Protein AF-A0A942DFY1-F1 (afdb_monomer_lite)

pLDDT: mean 78.21, std 21.06, range [29.64, 98.25]

Radius of gyration: 35.17 Å; chains: 1; bounding box: 66×87×116 Å

Secondary structure (DSSP, 8-state):
-------------------PPP------PPP--PPPPHHHHHHHHHHHHHHHTTS--------------HHHHHHHHHHHHHHHHHHHHTT-HHHHHHHHHHHHHHHHHHHHHHHHHHHHTTEEEEEEE-S--SSS-S-EEEEEES-HHHHHHHHHHHHHHHHHHHHHHHT-HHHHHHHHHHHHHHHHHHIIIIIGGGHHHHHHHHHHHHHHHHHHHHHHHHHHHHS-HHHHHHHHHHHHHHHHHHHHHHHHHHHHHHTTSS------HHHHHHHHHSS-HHHHHHHHHHHHHHHHHHHHIIIIIHHHHTT--

Sequence (313 aa):
MKESKPTASNQKPKQKLVEEPKLKQKLVEEPKTYPLTAAEKLEKLSAEIARESKAPKETKATEGKQNITGSEKSNAWAFWLITILSLFLYNAPIVGLLLSPISTFATMVHEMSHAIVCLLTGGHVSGMTIVSDGSGHGGLTFCKGGWPFFYTQAGYLGAAVFGCLLIFLGQFQKISKGILMAIGGTIGLASIFLVGANVLNTGWQGFFSLIAGLSISGFLIWAGIKWRAHYANLLLLFLAVQTALNSVTSIIFLAQVSLGMVPFDSFSDASSMEQMTGLPAGFWSVMWVLASVLMLGATLYFTYGRNLVKKSK

Structure (mmCIF, N/CA/C/O backbone):
data_AF-A0A942DFY1-F1
#
_entry.id   AF-A0A942DFY1-F1
#
loop_
_atom_site.group_PDB
_atom_site.id
_atom_site.type_symbol
_atom_site.label_atom_id
_atom_site.label_alt_id
_atom_site.label_comp_id
_atom_site.label_asym_id
_atom_site.label_entity_id
_atom_site.label_seq_id
_atom_site.pdbx_PDB_ins_code
_atom_site.Cartn_x
_atom_site.Cartn_y
_atom_site.Cartn_z
_atom_site.occupancy
_atom_site.B_iso_or_equiv
_atom_site.auth_seq_id
_atom_site.auth_comp_id
_atom_site.auth_asym_id
_atom_site.auth_atom_id
_atom_site.pdbx_PDB_model_num
ATOM 1 N N . MET A 1 1 ? 29.113 42.011 86.382 1.00 35.41 1 MET A N 1
ATOM 2 C CA . MET A 1 1 ? 28.401 43.306 86.303 1.00 35.41 1 MET A CA 1
ATOM 3 C C . MET A 1 1 ? 27.211 43.090 85.380 1.00 35.41 1 MET A C 1
ATOM 5 O O . MET A 1 1 ? 27.482 42.752 84.239 1.00 35.41 1 MET A O 1
ATOM 9 N N . LYS A 1 2 ? 25.965 43.242 85.871 1.00 35.31 2 LYS A N 1
ATOM 10 C CA . LYS A 1 2 ? 24.684 42.953 85.164 1.00 35.31 2 LYS A CA 1
ATOM 11 C C . LYS A 1 2 ? 24.475 41.443 84.853 1.00 35.31 2 LYS A C 1
ATOM 13 O O . LYS A 1 2 ? 25.432 40.771 84.495 1.00 35.31 2 LYS A O 1
ATOM 18 N N . GLU A 1 3 ? 23.408 40.768 85.311 1.00 32.34 3 GLU A N 1
ATOM 19 C CA . GLU A 1 3 ? 21.955 40.832 84.975 1.00 32.34 3 GLU A CA 1
ATOM 20 C C . GLU A 1 3 ? 21.633 40.139 83.626 1.00 32.34 3 GLU A C 1
ATOM 22 O O . GLU A 1 3 ? 22.429 40.253 82.703 1.00 32.34 3 GLU A O 1
ATOM 27 N N . SER A 1 4 ? 20.533 39.387 83.432 1.00 35.00 4 SER A N 1
ATOM 28 C CA . SER A 1 4 ? 19.263 39.272 84.192 1.00 35.00 4 SER A CA 1
ATOM 29 C C . SER A 1 4 ? 18.596 37.858 84.144 1.00 35.00 4 SER A C 1
ATOM 31 O O . SER A 1 4 ? 19.163 36.895 83.635 1.00 35.00 4 SER A O 1
ATOM 33 N N . LYS A 1 5 ? 17.386 37.740 84.726 1.00 30.30 5 LYS A N 1
ATOM 34 C CA . LYS A 1 5 ? 16.408 36.609 84.727 1.00 30.30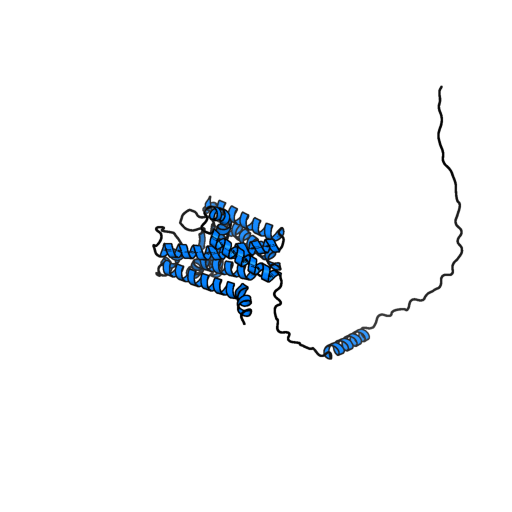 5 LYS A CA 1
ATOM 35 C C . LYS A 1 5 ? 15.098 37.075 84.030 1.00 30.30 5 LYS A C 1
ATOM 37 O O . LYS A 1 5 ? 15.026 38.273 83.752 1.00 30.30 5 LYS A O 1
ATOM 42 N N . PRO A 1 6 ? 14.016 36.261 83.874 1.00 50.12 6 PRO A N 1
ATOM 43 C CA . PRO A 1 6 ? 13.801 34.828 84.177 1.00 50.12 6 PRO A CA 1
ATOM 44 C C . PRO A 1 6 ? 13.823 33.969 82.876 1.00 50.12 6 PRO A C 1
ATOM 46 O O . PRO A 1 6 ? 14.801 34.142 82.162 1.00 50.12 6 PRO A O 1
ATOM 49 N N . THR A 1 7 ? 12.970 33.006 82.460 1.00 33.56 7 THR A N 1
ATOM 50 C CA . THR A 1 7 ? 11.664 32.363 82.838 1.00 33.56 7 THR A CA 1
ATOM 51 C C . THR A 1 7 ? 11.600 30.993 82.071 1.00 33.56 7 THR A C 1
ATOM 53 O O . THR A 1 7 ? 12.479 30.761 81.250 1.00 33.56 7 THR A O 1
ATOM 56 N N . ALA A 1 8 ? 10.687 30.008 82.204 1.00 33.94 8 ALA A N 1
ATOM 57 C CA . ALA A 1 8 ? 9.406 29.843 82.913 1.00 33.94 8 ALA A CA 1
ATOM 58 C C . ALA A 1 8 ? 9.058 28.347 83.229 1.00 33.94 8 ALA A C 1
ATOM 60 O O . ALA A 1 8 ? 9.923 27.479 83.258 1.00 33.94 8 ALA A O 1
ATOM 61 N N . SER A 1 9 ? 7.766 28.092 83.484 1.00 29.64 9 SER A N 1
ATOM 62 C CA . SER A 1 9 ? 7.024 26.822 83.690 1.00 29.64 9 SER A CA 1
ATOM 63 C C . SER A 1 9 ? 7.130 25.801 82.525 1.00 29.64 9 SER A C 1
ATOM 65 O O . SER A 1 9 ? 7.269 26.227 81.385 1.00 29.64 9 SER A O 1
ATOM 67 N N . ASN A 1 10 ? 6.961 24.473 82.687 1.00 31.81 10 ASN A N 1
ATOM 68 C CA . ASN A 1 10 ? 5.912 23.817 83.495 1.00 31.81 10 ASN A CA 1
ATOM 69 C C . ASN A 1 10 ? 6.220 22.364 83.993 1.00 31.81 10 ASN A C 1
ATOM 71 O O . ASN A 1 10 ? 7.278 21.797 83.751 1.00 31.81 10 ASN A O 1
ATOM 75 N N . GLN A 1 11 ? 5.261 21.806 84.742 1.00 33.47 11 GLN A N 1
ATOM 76 C CA . GLN A 1 11 ? 5.239 20.619 85.629 1.00 33.47 11 GLN A CA 1
ATOM 77 C C . GLN A 1 11 ? 5.714 19.221 85.121 1.00 33.47 11 GLN A C 1
ATOM 79 O O . GLN A 1 11 ? 5.352 18.788 84.036 1.00 33.47 11 GLN A O 1
ATOM 84 N N . LYS A 1 12 ? 6.450 18.506 86.010 1.00 32.81 12 LYS A N 1
ATOM 85 C CA . LYS A 1 12 ? 6.214 17.167 86.666 1.00 32.81 12 LYS A CA 1
ATOM 86 C C . LYS A 1 12 ? 5.255 16.108 86.034 1.00 32.81 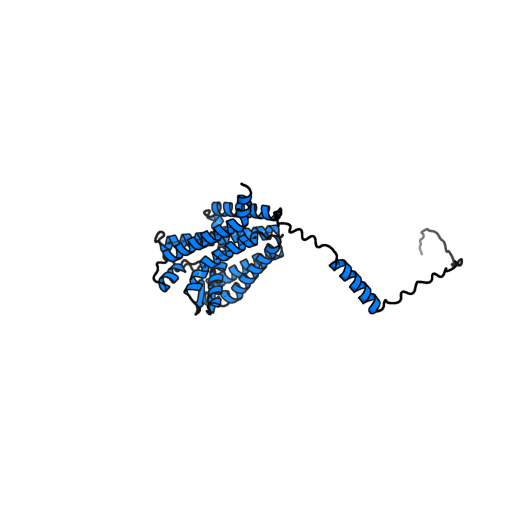12 LYS A C 1
ATOM 88 O O . LYS A 1 12 ? 4.319 16.511 85.361 1.00 32.81 12 LYS A O 1
ATOM 93 N N . PRO A 1 13 ? 5.314 14.795 86.426 1.00 40.72 13 PRO A N 1
ATOM 94 C CA . PRO A 1 13 ? 6.204 14.096 87.387 1.00 40.72 13 PRO A CA 1
ATOM 95 C C . PRO A 1 13 ? 6.851 12.775 86.861 1.00 40.72 13 PRO A C 1
ATOM 97 O O . PRO A 1 13 ? 6.688 12.390 85.711 1.00 40.72 13 PRO A O 1
ATOM 100 N N . LYS A 1 14 ? 7.569 12.041 87.735 1.00 39.59 14 LYS A N 1
ATOM 101 C CA . LYS A 1 14 ? 8.035 10.653 87.500 1.00 39.59 14 LYS A CA 1
ATOM 102 C C . LYS A 1 14 ? 6.937 9.620 87.817 1.00 39.59 14 LYS A C 1
ATOM 104 O O . LYS A 1 14 ? 6.230 9.789 88.807 1.00 39.59 14 LYS A O 1
ATOM 109 N N . GLN A 1 15 ? 6.920 8.491 87.103 1.00 34.72 15 GLN A N 1
ATOM 110 C CA . GLN A 1 15 ? 6.331 7.218 87.559 1.00 34.72 15 GLN A CA 1
ATOM 111 C C . GLN A 1 15 ? 7.359 6.075 87.454 1.00 34.72 15 GLN A C 1
ATOM 113 O O . GLN A 1 15 ? 8.427 6.254 86.866 1.00 34.72 15 GLN A O 1
ATOM 118 N N . LYS A 1 16 ? 7.103 4.952 88.139 1.00 34.56 16 LYS A N 1
ATOM 119 C CA . LYS A 1 16 ? 8.134 3.992 88.569 1.00 34.56 16 LYS A CA 1
ATOM 120 C C . LYS A 1 16 ? 7.627 2.545 88.498 1.00 34.56 16 LYS A C 1
ATOM 122 O O . LYS A 1 16 ? 6.692 2.243 89.221 1.00 34.56 16 LYS A O 1
ATOM 127 N N . LEU A 1 17 ? 8.350 1.711 87.737 1.00 33.00 17 LEU A N 1
ATOM 128 C CA . LEU A 1 17 ? 8.396 0.231 87.716 1.00 33.00 17 LEU A CA 1
ATOM 129 C C . LEU A 1 17 ? 7.075 -0.563 87.598 1.00 33.00 17 LEU A C 1
ATOM 131 O O . LEU A 1 17 ? 6.062 -0.268 88.216 1.00 33.00 17 LEU A O 1
ATOM 135 N N . VAL A 1 18 ? 7.141 -1.620 86.787 1.00 36.38 18 VAL A N 1
ATOM 136 C CA . VAL A 1 18 ? 6.059 -2.571 86.498 1.00 36.38 18 VAL A CA 1
ATOM 137 C C . VAL A 1 18 ? 6.180 -3.790 87.414 1.00 36.38 18 VAL A C 1
ATOM 139 O O . VAL A 1 18 ? 7.287 -4.286 87.606 1.00 36.38 18 VAL A O 1
ATOM 142 N N . GLU A 1 19 ? 5.050 -4.320 87.883 1.00 37.22 19 GLU A N 1
ATOM 143 C CA . GLU A 1 19 ? 4.913 -5.713 88.332 1.00 37.22 19 GLU A CA 1
ATOM 144 C C . GLU A 1 19 ? 3.671 -6.340 87.671 1.00 37.22 19 GLU A C 1
ATOM 146 O O . GLU A 1 19 ? 2.652 -5.671 87.488 1.00 37.22 19 GLU A O 1
ATOM 151 N N . GLU A 1 20 ? 3.762 -7.611 87.269 1.00 40.75 20 GLU A N 1
ATOM 152 C CA . GLU A 1 20 ? 2.721 -8.310 86.500 1.00 40.75 20 GLU A CA 1
ATOM 153 C C . GLU A 1 20 ? 1.789 -9.173 87.376 1.00 40.75 20 GLU A C 1
ATOM 155 O O . GLU A 1 20 ? 2.267 -9.968 88.193 1.00 40.75 20 GLU A O 1
ATOM 160 N N . PRO A 1 21 ? 0.463 -9.157 87.138 1.00 34.97 21 PRO A N 1
ATOM 161 C CA . PRO A 1 21 ? -0.437 -10.204 87.604 1.00 34.97 21 PRO A CA 1
ATOM 162 C C . PRO A 1 21 ? -0.505 -11.367 86.595 1.00 34.97 21 PRO A C 1
ATOM 164 O O . PRO A 1 21 ? -0.904 -11.207 85.442 1.00 34.97 21 PRO A O 1
ATOM 167 N N . LYS A 1 22 ? -0.155 -12.574 87.051 1.00 41.22 22 LYS A N 1
ATOM 168 C CA . LYS A 1 22 ? -0.137 -13.814 86.249 1.00 41.22 22 LYS A CA 1
ATOM 169 C C . LYS A 1 22 ? -1.515 -14.154 85.660 1.00 41.22 22 LYS A C 1
ATOM 171 O O . LYS A 1 22 ? -2.475 -14.309 86.416 1.00 41.22 22 LYS A O 1
ATOM 176 N N . LEU A 1 23 ? -1.586 -14.437 84.355 1.00 33.69 23 LEU A N 1
ATOM 177 C CA . LEU A 1 23 ? -2.745 -15.090 83.729 1.00 33.69 23 LEU A CA 1
ATOM 178 C C . LEU A 1 23 ? -2.386 -16.501 83.233 1.00 33.69 23 LEU A C 1
ATOM 180 O O . LEU A 1 23 ? -1.280 -16.749 82.760 1.00 33.69 23 LEU A O 1
ATOM 184 N N . LYS A 1 24 ? -3.314 -17.453 83.382 1.00 35.31 24 LYS A N 1
ATOM 185 C CA . LYS A 1 24 ? -3.065 -18.880 83.119 1.00 35.31 24 LYS A CA 1
ATOM 186 C C . LYS A 1 24 ? -3.082 -19.177 81.617 1.00 35.31 24 LYS A C 1
ATOM 188 O O . LYS A 1 24 ? -4.123 -19.039 80.977 1.00 35.31 24 LYS A O 1
ATOM 193 N N . GLN A 1 25 ? -1.963 -19.652 81.078 1.00 35.91 25 GLN A N 1
ATOM 194 C CA . GLN A 1 25 ? -1.871 -20.101 79.691 1.00 35.91 25 GLN A CA 1
ATOM 195 C C . GLN A 1 25 ? -2.619 -21.435 79.527 1.00 35.91 25 GLN A C 1
ATOM 197 O O . GLN A 1 25 ? -2.236 -22.452 80.103 1.00 35.91 25 GLN A O 1
ATOM 202 N N . LYS A 1 26 ? -3.721 -21.427 78.770 1.00 35.41 26 LYS A N 1
ATOM 203 C CA . LYS A 1 26 ? -4.498 -22.631 78.455 1.00 3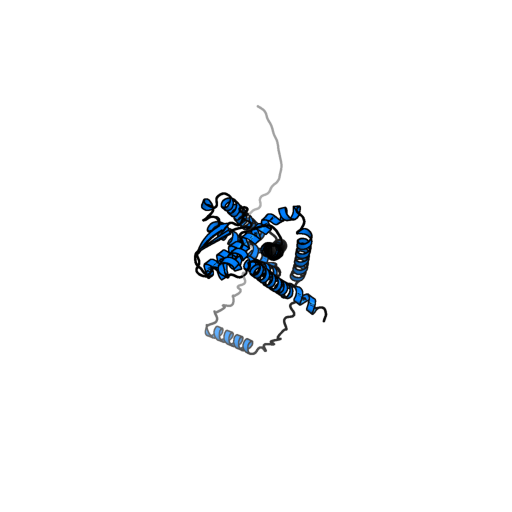5.41 26 LYS A CA 1
ATOM 204 C C . LYS A 1 26 ? -3.902 -23.281 77.208 1.00 35.41 26 LYS A C 1
ATOM 206 O O . LYS A 1 26 ? -4.038 -22.728 76.121 1.00 35.41 26 LYS A O 1
ATOM 211 N N . LEU A 1 27 ? -3.248 -24.431 77.370 1.00 36.22 27 LEU A N 1
ATOM 212 C CA . LEU A 1 27 ? -2.785 -25.231 76.236 1.00 36.22 27 LEU A CA 1
ATOM 213 C C . LEU A 1 27 ? -3.988 -25.643 75.376 1.00 36.22 27 LEU A C 1
ATOM 215 O O . LEU A 1 27 ? -4.964 -26.199 75.880 1.00 36.22 27 LEU A O 1
ATOM 219 N N . VAL A 1 28 ? -3.899 -25.343 74.083 1.00 37.25 28 VAL A N 1
ATOM 220 C CA . VAL A 1 28 ? -4.768 -25.875 73.035 1.00 37.25 28 VAL A CA 1
ATOM 221 C C . VAL A 1 28 ? -3.865 -26.735 72.166 1.00 37.25 28 VAL A C 1
ATOM 223 O O . VAL A 1 28 ? -2.905 -26.226 71.592 1.00 37.25 28 VAL A O 1
ATOM 226 N N . GLU A 1 29 ? -4.126 -28.036 72.122 1.00 41.09 29 GLU A N 1
ATOM 227 C CA . GLU A 1 29 ? -3.382 -28.946 71.254 1.00 41.09 29 GLU A CA 1
ATOM 228 C C . GLU A 1 29 ? -3.868 -28.770 69.811 1.00 41.09 29 GLU A C 1
ATOM 230 O O . GLU A 1 29 ? -5.055 -28.943 69.524 1.00 41.09 29 GLU A O 1
ATOM 235 N N . GLU A 1 30 ? -2.966 -28.416 68.894 1.00 38.59 30 GLU A N 1
ATOM 236 C CA . GLU A 1 30 ? -3.295 -28.396 67.469 1.00 38.59 30 GLU A CA 1
ATOM 237 C C . GLU A 1 30 ? -3.431 -29.832 66.928 1.00 38.59 30 GLU A C 1
ATOM 239 O O . GLU A 1 30 ? -2.583 -30.688 67.211 1.00 38.59 30 GLU A O 1
ATOM 244 N N . PRO A 1 31 ? -4.465 -30.128 66.118 1.00 37.47 31 PRO A N 1
ATOM 245 C CA . PRO A 1 31 ? -4.631 -31.448 65.528 1.00 37.47 31 PRO A CA 1
ATOM 246 C C . PRO A 1 31 ? -3.542 -31.701 64.479 1.00 37.47 31 PRO A C 1
ATOM 248 O O . PRO A 1 31 ? -3.490 -31.039 63.443 1.00 37.47 31 PRO A O 1
ATOM 251 N N . LYS A 1 32 ? -2.687 -32.704 64.718 1.00 35.81 32 LYS A N 1
ATOM 252 C CA . LYS A 1 32 ? -1.646 -33.129 63.768 1.00 35.81 32 LYS A CA 1
ATOM 253 C C . LYS A 1 32 ? -2.265 -33.571 62.438 1.00 35.81 32 LYS A C 1
ATOM 255 O O . LYS A 1 32 ? -2.761 -34.689 62.311 1.00 35.81 32 LYS A O 1
ATOM 260 N N . THR A 1 33 ? -2.184 -32.716 61.423 1.00 42.47 33 THR A N 1
ATOM 261 C CA . THR A 1 33 ? -2.558 -33.054 60.046 1.00 42.47 33 THR A CA 1
ATOM 262 C C . THR A 1 33 ? -1.461 -33.884 59.388 1.00 42.47 33 THR A C 1
ATOM 264 O O . THR A 1 33 ? -0.475 -33.347 58.881 1.00 42.47 33 THR A O 1
ATOM 267 N N . TYR A 1 34 ? -1.636 -35.203 59.386 1.00 49.19 34 TYR A N 1
ATOM 268 C CA . TYR A 1 34 ? -0.782 -36.118 58.631 1.00 49.19 34 TYR A CA 1
ATOM 269 C C . TYR A 1 34 ? -1.018 -35.943 57.117 1.00 49.19 34 TYR A C 1
ATOM 271 O O . TYR A 1 34 ? -2.167 -35.797 56.690 1.00 49.19 34 TYR A O 1
ATOM 279 N N . PRO A 1 35 ? 0.035 -35.944 56.279 1.00 54.41 35 PRO A N 1
ATOM 280 C CA . PRO A 1 35 ? -0.124 -35.802 54.837 1.00 54.41 35 PRO A CA 1
ATOM 281 C C . PRO A 1 35 ? -0.764 -37.060 54.235 1.00 54.41 35 PRO A C 1
ATOM 283 O O . PRO A 1 35 ? -0.188 -38.142 54.312 1.00 54.41 35 PRO A O 1
ATOM 286 N N . LEU A 1 36 ? -1.925 -36.891 53.588 1.00 60.88 36 LEU A N 1
ATOM 287 C CA . LEU A 1 36 ? -2.605 -37.943 52.818 1.00 60.88 36 LEU A CA 1
ATOM 288 C C . LEU A 1 36 ? -1.626 -38.648 51.869 1.00 60.88 36 LEU A C 1
ATOM 290 O O . LEU A 1 36 ? -0.920 -37.991 51.087 1.00 60.88 36 LEU A O 1
ATOM 294 N N . THR A 1 37 ? -1.627 -39.978 51.922 1.00 69.44 37 THR A N 1
ATOM 295 C CA . THR A 1 37 ? -0.779 -40.842 51.099 1.00 69.44 37 THR A CA 1
ATOM 296 C C . THR A 1 37 ? -1.132 -40.724 49.614 1.00 69.44 37 THR A C 1
ATOM 298 O O . THR A 1 37 ? -2.197 -40.233 49.226 1.00 69.44 37 THR A O 1
ATOM 301 N N . ALA A 1 38 ? -0.226 -41.178 48.743 1.00 56.84 38 ALA A N 1
ATOM 302 C CA . ALA A 1 38 ? -0.448 -41.136 47.297 1.00 56.84 38 ALA A CA 1
ATOM 303 C C . ALA A 1 38 ? -1.702 -41.925 46.866 1.00 56.84 38 ALA A C 1
ATOM 305 O O . ALA A 1 38 ? -2.408 -41.485 45.962 1.00 56.84 38 ALA A O 1
ATOM 306 N N . ALA A 1 39 ? -2.015 -43.032 47.550 1.00 59.19 39 ALA A N 1
ATOM 307 C CA . ALA A 1 39 ? -3.205 -43.840 47.291 1.00 59.19 39 ALA A CA 1
ATOM 308 C C . ALA A 1 39 ? -4.504 -43.059 47.563 1.00 59.19 39 ALA A C 1
ATOM 310 O O . ALA A 1 39 ? -5.341 -42.941 46.674 1.00 59.19 39 ALA A O 1
ATOM 311 N N . GLU A 1 40 ? -4.633 -42.435 48.738 1.00 70.62 40 GLU A N 1
ATOM 312 C CA . GLU A 1 40 ? -5.829 -41.661 49.123 1.00 70.62 40 GLU A CA 1
ATOM 313 C C . GLU A 1 40 ? -6.058 -40.432 48.225 1.00 70.62 40 GLU A C 1
ATOM 315 O O . GLU A 1 40 ? -7.193 -39.989 48.028 1.00 70.62 40 GLU A O 1
ATOM 320 N N . LYS A 1 41 ? -4.980 -39.860 47.669 1.00 68.25 41 LYS A N 1
ATOM 321 C CA . LYS A 1 41 ? -5.068 -38.783 46.671 1.00 68.25 41 LYS A CA 1
ATOM 322 C C . LYS A 1 41 ? -5.564 -39.300 45.323 1.00 68.25 41 LYS A C 1
ATOM 324 O O . LYS A 1 41 ? -6.424 -38.657 44.728 1.00 68.25 41 LYS A O 1
ATOM 329 N N . LEU A 1 42 ? -5.058 -40.444 44.859 1.00 62.44 42 LEU A N 1
ATOM 330 C CA . LEU A 1 42 ? -5.504 -41.075 43.612 1.00 62.44 42 LEU A CA 1
ATOM 331 C C . LEU A 1 42 ? -6.963 -41.543 43.698 1.00 62.44 42 LEU A C 1
ATOM 333 O O . LEU A 1 42 ? -7.721 -41.323 42.756 1.00 62.44 42 LEU A O 1
ATOM 337 N N . GLU A 1 43 ? -7.379 -42.109 44.833 1.00 73.75 43 GLU A N 1
ATOM 338 C CA . GLU A 1 43 ? -8.770 -42.503 45.079 1.00 73.75 43 GLU A CA 1
ATOM 339 C C . GLU A 1 43 ? -9.711 -41.295 44.968 1.00 73.75 43 GLU A C 1
ATOM 341 O O . GLU A 1 43 ? -10.645 -41.315 44.163 1.00 73.75 43 GLU A O 1
ATOM 346 N N . LYS A 1 44 ? -9.410 -40.194 45.674 1.00 72.88 44 LYS A N 1
ATOM 347 C CA . LYS A 1 44 ? -10.188 -38.946 45.573 1.00 72.88 44 LYS A CA 1
ATOM 348 C C . LYS A 1 44 ? -10.231 -38.394 44.146 1.00 72.88 44 LYS A C 1
ATOM 350 O O . LYS A 1 44 ? -11.317 -38.065 43.674 1.00 72.88 44 LYS A O 1
ATOM 355 N N . LEU A 1 45 ? -9.098 -38.370 43.438 1.00 68.44 45 LEU A N 1
ATOM 356 C CA . LEU A 1 45 ? -9.042 -37.904 42.048 1.00 68.44 45 LEU A CA 1
ATOM 357 C C . LEU A 1 45 ? -9.916 -38.772 41.123 1.00 68.44 45 LEU A C 1
ATOM 359 O O . LEU A 1 45 ? -10.661 -38.251 40.296 1.00 68.44 45 LEU A O 1
ATOM 363 N N . SER A 1 46 ? -9.877 -40.098 41.295 1.00 68.00 46 SER A N 1
ATOM 364 C CA . SER A 1 46 ? -10.703 -41.033 40.521 1.00 68.00 46 SER A CA 1
ATOM 365 C C . SER A 1 46 ? -12.200 -40.888 40.812 1.00 68.00 46 SER A C 1
ATOM 367 O O . SER A 1 46 ? -13.007 -40.936 39.885 1.00 68.00 46 SER A O 1
ATOM 369 N N . ALA A 1 47 ? -12.575 -40.637 42.070 1.00 70.19 47 ALA A N 1
ATOM 370 C CA . ALA A 1 47 ? -13.955 -40.376 42.467 1.00 70.19 47 ALA A CA 1
ATOM 371 C C . ALA A 1 47 ? -14.484 -39.042 41.905 1.00 70.19 47 ALA A C 1
ATOM 373 O O . ALA A 1 47 ? -15.670 -38.932 41.594 1.00 70.19 47 ALA A O 1
ATOM 374 N N . GLU A 1 48 ? -13.615 -38.043 41.744 1.00 71.31 48 GLU A N 1
ATOM 375 C CA . GLU A 1 48 ? -13.949 -36.740 41.160 1.00 71.31 48 GLU A CA 1
ATOM 376 C C . GLU A 1 48 ? -14.114 -36.833 39.630 1.00 71.31 48 GLU A C 1
ATOM 378 O O . GLU A 1 48 ? -15.153 -36.440 39.096 1.00 71.31 48 GLU A O 1
ATOM 383 N N . ILE A 1 49 ? -13.196 -37.514 38.934 1.00 67.38 49 ILE A N 1
ATOM 384 C CA . ILE A 1 49 ? -13.314 -37.838 37.495 1.00 67.38 49 ILE A CA 1
ATOM 385 C C . ILE A 1 49 ? -14.562 -38.709 37.212 1.00 67.38 49 ILE A C 1
ATOM 387 O O . ILE A 1 49 ? -15.269 -38.523 36.214 1.00 67.38 49 ILE A O 1
ATOM 391 N N . ALA A 1 50 ? -14.897 -39.637 38.115 1.00 65.88 50 ALA A N 1
ATOM 392 C CA . ALA A 1 50 ? -16.113 -40.453 38.038 1.00 65.88 50 ALA A CA 1
ATOM 393 C C . ALA A 1 50 ? -17.414 -39.666 38.310 1.00 65.88 50 ALA A C 1
ATOM 395 O O . ALA A 1 50 ? -18.500 -40.157 37.984 1.00 65.88 50 ALA A O 1
ATOM 396 N N . ARG A 1 51 ? -17.328 -38.455 38.883 1.00 63.75 51 ARG A N 1
ATOM 397 C CA . ARG A 1 51 ? -18.452 -37.510 38.994 1.00 63.75 51 ARG A CA 1
ATOM 398 C C . ARG A 1 51 ? -18.579 -36.649 37.740 1.00 63.75 51 ARG A C 1
ATOM 400 O O . ARG A 1 51 ? -19.679 -36.567 37.198 1.00 63.75 51 ARG A O 1
ATOM 407 N N . GLU A 1 52 ? -17.481 -36.086 37.231 1.00 60.25 52 GLU A N 1
ATOM 408 C CA . GLU A 1 52 ? -17.506 -35.283 35.996 1.00 60.25 52 GLU A CA 1
ATOM 409 C C . GLU A 1 52 ? -18.010 -36.081 34.783 1.00 60.25 52 GLU A C 1
ATOM 411 O O . GLU A 1 52 ? -18.832 -35.586 34.014 1.00 60.25 52 GLU A O 1
ATOM 416 N N . SER A 1 53 ? -17.585 -37.340 34.633 1.00 55.69 53 SER A N 1
ATOM 417 C CA . SER A 1 53 ? -18.022 -38.204 33.521 1.00 55.69 53 SER A CA 1
ATOM 418 C C . SER A 1 53 ? -19.499 -38.622 33.577 1.00 55.69 53 SER A C 1
ATOM 420 O O . SER A 1 53 ? -20.043 -39.046 32.558 1.00 55.69 53 SER A O 1
ATOM 422 N N . LYS A 1 54 ? -20.163 -38.485 34.734 1.00 50.66 54 LYS A N 1
ATOM 423 C CA . LYS A 1 54 ? -21.597 -38.782 34.918 1.00 50.66 54 LYS A CA 1
ATOM 424 C C . LYS A 1 54 ? -22.496 -37.543 34.876 1.00 50.66 54 LYS A C 1
ATOM 426 O O . LYS A 1 54 ? -23.716 -37.691 34.902 1.00 50.66 54 LYS A O 1
ATOM 431 N N . ALA A 1 55 ? -21.931 -36.339 34.795 1.00 42.53 55 ALA A N 1
ATOM 432 C CA . ALA A 1 55 ? -22.708 -35.119 34.614 1.00 42.53 55 ALA A CA 1
ATOM 433 C C . ALA A 1 55 ? -23.270 -35.053 33.175 1.00 42.53 55 ALA A C 1
ATOM 435 O O . ALA A 1 55 ? -22.492 -35.125 32.218 1.00 42.53 55 ALA A O 1
ATOM 436 N N . PRO A 1 56 ? -24.593 -34.883 32.973 1.00 38.28 56 PRO A N 1
ATOM 437 C CA . PRO A 1 56 ? -25.146 -34.707 31.636 1.00 38.28 56 PRO A CA 1
ATOM 438 C C . PRO A 1 56 ? -24.610 -33.419 31.007 1.00 38.28 56 PRO A C 1
ATOM 440 O O . PRO A 1 56 ? -24.931 -32.315 31.450 1.00 38.28 56 PRO A O 1
ATOM 443 N N . LYS A 1 57 ? -23.810 -33.542 29.943 1.00 42.53 57 LYS A N 1
ATOM 444 C CA . LYS A 1 57 ? -23.419 -32.393 29.119 1.00 42.53 57 LYS A CA 1
ATOM 445 C C . LYS A 1 57 ? -24.629 -31.920 28.317 1.00 42.53 57 LYS A C 1
ATOM 447 O O . LYS A 1 57 ? -24.797 -32.321 27.164 1.00 42.53 57 LYS A O 1
ATOM 452 N N . GLU A 1 58 ? -25.448 -31.049 28.917 1.00 37.84 58 GLU A N 1
ATOM 453 C CA . GLU A 1 58 ? -26.432 -30.226 28.203 1.00 37.84 58 GLU A CA 1
ATOM 454 C C . GLU A 1 58 ? -25.707 -29.365 27.159 1.00 37.84 58 GLU A C 1
ATOM 456 O O . GLU A 1 58 ? -25.386 -28.193 27.361 1.00 37.84 58 GLU A O 1
ATOM 461 N N . THR A 1 59 ? -25.450 -29.960 26.000 1.00 35.66 59 THR A N 1
ATOM 462 C CA . THR A 1 59 ? -24.848 -29.281 24.860 1.00 35.66 59 THR A CA 1
ATOM 463 C C . THR A 1 59 ? -25.960 -28.520 24.152 1.00 35.66 59 THR A C 1
ATOM 465 O O . THR A 1 59 ? -26.381 -28.874 23.052 1.00 35.66 59 THR A O 1
ATOM 468 N N . LYS A 1 60 ? -26.480 -27.478 24.818 1.00 33.28 60 LYS A N 1
ATOM 469 C CA . LYS A 1 60 ? -27.373 -26.495 24.202 1.00 33.28 60 LYS A CA 1
ATOM 470 C C . LYS A 1 60 ? -26.580 -25.774 23.118 1.00 33.28 60 LYS A C 1
ATOM 472 O O . LYS A 1 60 ? -25.913 -24.772 23.383 1.00 33.28 60 LYS A O 1
ATOM 477 N N . ALA A 1 61 ? -26.650 -26.327 21.906 1.00 36.44 61 ALA A N 1
ATOM 478 C CA . ALA A 1 61 ? -26.126 -25.770 20.668 1.00 36.44 61 ALA A CA 1
ATOM 479 C C . ALA A 1 61 ? -26.814 -24.426 20.403 1.00 36.44 61 ALA A C 1
ATOM 481 O O . ALA A 1 61 ? -27.808 -24.318 19.690 1.00 36.44 61 ALA A O 1
ATOM 482 N N . THR A 1 62 ? -26.311 -23.400 21.081 1.00 33.69 62 THR A N 1
ATOM 483 C CA . THR A 1 62 ? -26.883 -22.065 21.073 1.00 33.69 62 THR A CA 1
ATOM 484 C C . THR A 1 62 ? -26.452 -21.424 19.770 1.00 33.69 62 THR A C 1
ATOM 486 O O . THR A 1 62 ? -25.306 -20.992 19.647 1.00 33.69 62 THR A O 1
ATOM 489 N N . GLU A 1 63 ? -27.353 -21.407 18.784 1.00 36.47 63 GLU A N 1
ATOM 490 C CA . GLU A 1 63 ? -27.115 -20.711 17.523 1.00 36.47 63 GLU A CA 1
ATOM 491 C C . GLU A 1 63 ? -26.615 -19.297 17.813 1.00 36.47 63 GLU A C 1
ATOM 493 O O . GLU A 1 63 ? -27.285 -18.503 18.481 1.00 36.47 63 GLU A O 1
ATOM 498 N N . GLY A 1 64 ? -25.414 -18.993 17.320 1.00 31.34 64 GLY A N 1
ATOM 499 C CA . GLY A 1 64 ? -24.722 -17.742 17.590 1.00 31.34 64 GLY A CA 1
ATOM 500 C C . GLY A 1 64 ? -25.399 -16.549 16.924 1.00 31.34 64 GLY A C 1
ATOM 501 O O . GLY A 1 64 ? -24.872 -16.000 15.956 1.00 31.34 64 GLY A O 1
ATOM 502 N N . LYS A 1 65 ? -26.529 -16.090 17.476 1.00 36.97 65 LYS A N 1
ATOM 503 C CA . LYS A 1 65 ? -26.998 -14.711 17.314 1.00 36.97 65 LYS A CA 1
ATOM 504 C C . LYS A 1 65 ? -25.915 -13.804 17.890 1.00 36.97 65 LYS A C 1
ATOM 506 O O . LYS A 1 65 ? -25.896 -13.518 19.084 1.00 36.97 65 LYS A O 1
ATOM 511 N N . GLN A 1 66 ? -24.989 -13.391 17.026 1.00 40.09 66 GLN A N 1
ATOM 512 C CA . GLN A 1 66 ? -23.980 -12.389 17.334 1.00 40.09 66 GLN A CA 1
ATOM 513 C C . GLN A 1 66 ? -24.709 -11.109 17.747 1.00 40.09 66 GLN A C 1
ATOM 515 O O . GLN A 1 66 ? -25.232 -10.370 16.912 1.00 40.09 66 GLN A O 1
ATOM 520 N N . ASN A 1 67 ? -24.794 -10.888 19.058 1.00 38.47 67 ASN A N 1
ATOM 521 C CA . ASN A 1 67 ? -25.376 -9.692 19.644 1.00 38.47 67 ASN A CA 1
ATOM 522 C C . ASN A 1 67 ? -24.432 -8.524 19.361 1.00 38.47 67 ASN A C 1
ATOM 524 O O . ASN A 1 67 ? -23.553 -8.231 20.169 1.00 38.47 67 ASN A O 1
ATOM 528 N N . ILE A 1 68 ? -24.621 -7.915 18.183 1.00 46.88 68 ILE A N 1
ATOM 529 C CA . ILE A 1 68 ? -23.786 -6.853 17.612 1.00 46.88 68 ILE A CA 1
ATOM 530 C C . ILE A 1 68 ? -23.466 -5.828 18.697 1.00 46.88 68 ILE A C 1
ATOM 532 O O . ILE A 1 68 ? -24.368 -5.108 19.156 1.00 46.88 68 ILE A O 1
ATOM 536 N N . THR A 1 69 ? -22.200 -5.773 19.117 1.00 53.28 69 THR A N 1
ATOM 537 C CA . THR A 1 69 ? -21.817 -4.923 20.246 1.00 53.28 69 THR A CA 1
ATOM 538 C C . THR A 1 69 ? -21.976 -3.450 19.867 1.00 53.28 69 THR A C 1
ATOM 540 O O . THR A 1 69 ? -21.931 -3.079 18.691 1.00 53.28 69 THR A O 1
ATOM 543 N N . GLY A 1 70 ? -22.161 -2.566 20.855 1.00 55.84 70 GLY A N 1
ATOM 544 C CA . GLY A 1 70 ? -22.299 -1.124 20.589 1.00 55.84 70 GLY A CA 1
ATOM 545 C C . GLY A 1 70 ? -21.114 -0.532 19.805 1.00 55.84 70 GLY A C 1
ATOM 546 O O . GLY A 1 70 ? -21.289 0.409 19.034 1.00 55.84 70 GLY A O 1
ATOM 547 N N . SER A 1 71 ? -19.934 -1.149 19.943 1.00 60.16 71 SER A N 1
ATOM 548 C CA . SER A 1 71 ? -18.717 -0.860 19.178 1.00 60.16 71 SER A CA 1
ATOM 549 C C . SER A 1 71 ? -18.918 -1.048 17.668 1.00 60.16 71 SER A C 1
ATOM 551 O O . SER A 1 71 ? -18.673 -0.125 16.898 1.00 60.16 71 SER A O 1
ATOM 553 N N . GLU A 1 72 ? -19.441 -2.198 17.235 1.00 61.72 72 GLU A N 1
ATOM 554 C CA . GLU A 1 72 ? -19.579 -2.551 15.812 1.00 61.72 72 GLU A CA 1
ATOM 555 C C . GLU A 1 72 ? -20.540 -1.615 15.060 1.00 61.72 72 GLU A C 1
ATOM 557 O O . GLU A 1 72 ? -20.249 -1.191 13.941 1.00 61.72 72 GLU A O 1
ATOM 562 N N . LYS A 1 73 ? -21.657 -1.225 15.692 1.00 66.00 73 LYS A N 1
ATOM 563 C CA . LYS A 1 73 ? -22.613 -0.259 15.109 1.00 66.00 73 LYS A CA 1
ATOM 564 C C . LYS A 1 73 ? -22.003 1.138 14.974 1.00 66.00 73 LYS A C 1
ATOM 566 O O . LYS A 1 73 ? -22.257 1.816 13.981 1.00 66.00 73 LYS A O 1
ATOM 571 N N . SER A 1 74 ? -21.184 1.544 15.947 1.00 73.88 74 SER A N 1
ATOM 572 C CA . SER A 1 74 ? -20.439 2.807 15.903 1.00 73.88 74 SER A CA 1
ATOM 573 C C . SER A 1 74 ? -19.422 2.812 14.754 1.00 73.88 74 SER A C 1
ATOM 575 O O . SER A 1 74 ? -19.391 3.761 13.972 1.00 73.88 74 SER A O 1
ATOM 577 N N . ASN A 1 75 ? -18.680 1.712 14.566 1.00 80.56 75 ASN A N 1
ATOM 578 C CA . ASN A 1 75 ? -17.722 1.566 13.460 1.00 80.56 75 ASN A CA 1
ATOM 579 C C . ASN A 1 75 ? -18.410 1.642 12.093 1.00 80.56 75 ASN A C 1
ATOM 581 O O . ASN A 1 75 ? -17.885 2.285 11.192 1.00 80.56 75 ASN A O 1
ATOM 585 N N . ALA A 1 76 ? -19.584 1.020 11.938 1.00 81.50 76 ALA A N 1
ATOM 586 C CA . ALA A 1 76 ? -20.344 1.073 10.690 1.00 81.50 76 ALA A CA 1
ATOM 587 C C . ALA A 1 76 ? -20.785 2.506 10.342 1.00 81.50 76 ALA A C 1
ATOM 589 O O . ALA A 1 76 ? -20.622 2.936 9.202 1.00 81.50 76 ALA A O 1
ATOM 590 N N . TRP A 1 77 ? -21.299 3.269 11.314 1.00 85.38 77 TRP A N 1
ATOM 591 C CA . TRP A 1 77 ? -21.671 4.669 11.082 1.00 85.38 77 TRP A CA 1
ATOM 592 C C . TRP A 1 77 ? -20.449 5.550 10.789 1.00 85.38 77 TRP A C 1
ATOM 594 O O . TRP A 1 77 ? -20.473 6.315 9.828 1.00 85.38 77 TRP A O 1
ATOM 604 N N . ALA A 1 78 ? -19.362 5.393 11.552 1.00 84.75 78 ALA A N 1
ATOM 605 C CA . ALA A 1 78 ? -18.114 6.116 11.315 1.00 84.75 78 ALA A CA 1
ATOM 606 C C . ALA A 1 78 ? -17.523 5.812 9.928 1.00 84.75 78 ALA A C 1
ATOM 608 O O . ALA A 1 78 ? -17.134 6.734 9.216 1.00 84.75 78 ALA A O 1
ATOM 609 N N . PHE A 1 79 ? -17.517 4.542 9.511 1.00 87.25 79 PHE A N 1
ATOM 610 C CA . PHE A 1 79 ? -17.078 4.119 8.182 1.00 87.25 79 PHE A CA 1
ATOM 611 C C . PHE A 1 79 ? -17.895 4.783 7.064 1.00 87.25 79 PHE A C 1
ATOM 613 O O . PHE A 1 79 ? -17.317 5.361 6.140 1.00 87.25 79 PHE A O 1
ATOM 620 N N . TRP A 1 80 ? -19.231 4.741 7.145 1.00 86.62 80 TRP A N 1
ATOM 621 C CA . TRP A 1 80 ? -20.087 5.356 6.126 1.00 86.62 80 TRP A CA 1
ATOM 622 C C . TRP A 1 80 ? -19.955 6.881 6.106 1.00 86.62 80 TRP A C 1
ATOM 624 O O . TRP A 1 80 ? -19.868 7.455 5.023 1.00 86.62 80 TRP A O 1
ATOM 634 N N . LEU A 1 81 ? -19.859 7.531 7.270 1.00 88.12 81 LEU A N 1
ATOM 635 C CA . LEU A 1 81 ? -19.618 8.972 7.370 1.00 88.12 81 LEU A CA 1
ATOM 636 C C . LEU A 1 81 ? -18.285 9.365 6.717 1.00 88.12 81 LEU A C 1
ATOM 638 O O . LEU A 1 81 ? -18.260 10.284 5.902 1.00 88.12 81 LEU A O 1
ATOM 642 N N . ILE A 1 82 ? -17.201 8.642 7.022 1.00 88.12 82 ILE A N 1
ATOM 643 C CA . ILE A 1 82 ? -15.884 8.850 6.405 1.00 88.12 82 ILE A CA 1
ATOM 644 C C . ILE A 1 82 ? -15.956 8.630 4.888 1.00 88.12 82 ILE A C 1
ATOM 646 O O . ILE A 1 82 ? -15.420 9.442 4.138 1.00 88.12 82 ILE A O 1
ATOM 650 N N . THR A 1 83 ? -16.630 7.575 4.425 1.00 85.38 83 THR A N 1
ATOM 651 C CA . THR A 1 83 ? -16.766 7.252 2.992 1.00 85.38 83 THR A CA 1
ATOM 652 C C . THR A 1 83 ? -17.508 8.350 2.235 1.00 85.38 83 THR A C 1
ATOM 654 O O . THR A 1 83 ? -17.005 8.854 1.233 1.00 85.38 83 THR A O 1
ATOM 657 N N . ILE A 1 84 ? -18.668 8.775 2.743 1.00 86.56 84 ILE A N 1
ATOM 658 C CA . ILE A 1 84 ? -19.481 9.843 2.146 1.00 86.56 84 ILE A CA 1
ATOM 659 C C . ILE A 1 84 ? -18.698 11.161 2.130 1.00 86.56 84 ILE A C 1
ATOM 661 O O . ILE A 1 84 ? -18.594 11.799 1.085 1.00 86.56 84 ILE A O 1
ATOM 665 N N . LEU A 1 85 ? -18.091 11.544 3.259 1.00 86.50 85 LEU A N 1
ATOM 666 C CA . LEU A 1 85 ? -17.307 12.775 3.365 1.00 86.50 85 LEU A CA 1
ATOM 667 C C . LEU A 1 85 ? -16.096 12.768 2.418 1.00 86.50 85 LEU A C 1
ATOM 669 O O . LEU A 1 85 ? -15.811 13.782 1.788 1.00 86.50 85 LEU A O 1
ATOM 673 N N . SER A 1 86 ? -15.425 11.622 2.270 1.00 83.50 86 SER A N 1
ATOM 674 C CA . SER A 1 86 ? -14.296 11.457 1.345 1.00 83.50 86 SER A CA 1
ATOM 675 C C . SER A 1 86 ? -14.724 11.636 -0.113 1.00 83.50 86 SER A C 1
ATOM 677 O O . SER A 1 86 ? -14.047 12.340 -0.854 1.00 83.50 86 SER A O 1
ATOM 679 N N . LEU A 1 87 ? -15.864 11.060 -0.515 1.00 83.88 87 LEU A N 1
ATOM 680 C CA . LEU A 1 87 ? -16.402 11.195 -1.874 1.00 83.88 87 LEU A CA 1
ATOM 681 C C . LEU A 1 87 ? -16.824 12.637 -2.198 1.00 83.88 87 LEU A C 1
ATOM 683 O O . LEU A 1 87 ? -16.515 13.129 -3.280 1.00 83.88 87 LEU A O 1
ATOM 687 N N . PHE A 1 88 ? -17.482 13.336 -1.266 1.00 83.50 88 PHE A N 1
ATOM 688 C CA . PHE A 1 88 ? -17.877 14.738 -1.469 1.00 83.50 88 PHE A CA 1
ATOM 689 C C . PHE A 1 88 ? -16.689 15.710 -1.483 1.00 83.50 88 PHE A C 1
ATOM 691 O O . PHE A 1 88 ? -16.724 16.699 -2.212 1.00 83.50 88 PHE A O 1
ATOM 698 N N . LEU A 1 89 ? -15.644 15.452 -0.689 1.00 81.00 89 LEU A N 1
ATOM 699 C CA . LEU A 1 89 ? -14.486 16.343 -0.578 1.00 81.00 89 LEU A CA 1
ATOM 700 C C . LEU A 1 89 ? -13.357 16.053 -1.582 1.00 81.00 89 LEU A C 1
ATOM 702 O O . LEU A 1 89 ? -12.465 16.888 -1.713 1.00 81.00 89 LEU A O 1
ATOM 706 N N . TYR A 1 90 ? -13.383 14.922 -2.297 1.00 75.44 90 TYR A N 1
ATOM 707 C CA . TYR A 1 90 ? -12.307 14.498 -3.207 1.00 75.44 90 TYR A CA 1
ATOM 708 C C . TYR A 1 90 ? -11.918 15.568 -4.246 1.00 75.44 90 TYR A C 1
ATOM 710 O O . TYR A 1 90 ? -10.736 15.807 -4.475 1.00 75.44 90 TYR A O 1
ATOM 718 N N . ASN A 1 91 ? -12.903 16.273 -4.814 1.00 72.75 91 ASN A N 1
ATOM 719 C CA . ASN A 1 91 ? -12.682 17.296 -5.844 1.00 72.75 91 ASN A CA 1
ATOM 720 C C . ASN A 1 91 ? -12.238 18.672 -5.297 1.00 72.75 91 ASN A C 1
ATOM 722 O O . ASN A 1 91 ? -12.077 19.609 -6.077 1.00 72.75 91 ASN A O 1
ATOM 726 N N . ALA A 1 92 ? -12.073 18.849 -3.980 1.00 79.38 92 ALA A N 1
ATOM 727 C CA . ALA A 1 92 ? -11.700 20.138 -3.392 1.00 79.38 92 ALA A CA 1
ATOM 728 C C . ALA A 1 92 ? -10.161 20.311 -3.348 1.00 79.38 92 ALA A C 1
ATOM 730 O O . ALA A 1 92 ? -9.496 19.562 -2.629 1.00 79.38 92 ALA A O 1
ATOM 731 N N . PRO A 1 93 ? -9.559 21.325 -4.011 1.00 75.81 93 PRO A N 1
ATOM 732 C CA . PRO A 1 93 ? -8.095 21.440 -4.121 1.00 75.81 93 PRO A CA 1
ATOM 733 C C . PRO A 1 93 ? -7.351 21.509 -2.777 1.00 75.81 93 PRO A C 1
ATOM 735 O O . PRO A 1 93 ? -6.295 20.902 -2.608 1.00 75.81 93 PRO A O 1
ATOM 738 N N . ILE A 1 94 ? -7.935 22.195 -1.787 1.00 78.31 94 ILE A N 1
ATOM 739 C CA . ILE A 1 94 ? -7.395 22.291 -0.419 1.00 78.31 94 ILE A CA 1
ATOM 740 C C . ILE A 1 94 ? -7.360 20.909 0.255 1.00 78.31 94 ILE A C 1
ATOM 742 O O . ILE A 1 94 ? -6.427 20.595 0.993 1.00 78.31 94 ILE A O 1
ATOM 746 N N . VAL A 1 95 ? -8.356 20.062 -0.018 1.00 76.75 95 VAL A N 1
ATOM 747 C CA . VAL A 1 95 ? -8.428 18.703 0.528 1.00 76.75 95 VAL A CA 1
ATOM 748 C C . VAL A 1 95 ? -7.408 17.798 -0.156 1.00 76.75 95 VAL A C 1
ATOM 750 O O . VAL A 1 95 ? -6.765 17.021 0.539 1.00 76.75 95 VAL A O 1
ATOM 753 N N . GLY A 1 96 ? -7.162 17.955 -1.460 1.00 74.19 96 GLY A N 1
ATOM 754 C CA . GLY A 1 96 ? -6.069 17.262 -2.155 1.00 74.19 96 GLY A CA 1
ATOM 755 C C . GLY A 1 96 ? -4.702 17.494 -1.495 1.00 74.19 96 GLY A C 1
ATOM 756 O O . GLY A 1 96 ? -3.963 16.540 -1.253 1.00 74.19 96 GLY A O 1
ATOM 757 N N . LEU A 1 97 ? -4.398 18.736 -1.097 1.00 76.12 97 LEU A N 1
ATOM 758 C CA . LEU A 1 97 ? -3.166 19.051 -0.362 1.00 76.12 97 LEU A CA 1
ATOM 759 C C . LEU A 1 97 ? -3.128 18.385 1.028 1.00 76.12 97 LEU A C 1
ATOM 761 O O . LEU A 1 97 ? -2.109 17.802 1.397 1.00 76.12 97 LEU A O 1
ATOM 765 N N . LEU A 1 98 ? -4.234 18.416 1.779 1.00 80.81 98 LEU A N 1
ATOM 766 C CA . LEU A 1 98 ? -4.341 17.775 3.101 1.00 80.81 98 LEU A CA 1
ATOM 767 C C . LEU A 1 98 ? -4.296 16.236 3.037 1.00 80.81 98 LEU A C 1
ATOM 769 O O . LEU A 1 98 ? -3.806 15.598 3.968 1.00 80.81 98 LEU A O 1
ATOM 773 N N . LEU A 1 99 ? -4.783 15.641 1.946 1.00 83.25 99 LEU A N 1
ATOM 774 C CA . LEU A 1 99 ? -4.739 14.201 1.688 1.00 83.25 99 LEU A CA 1
ATOM 775 C C . LEU A 1 99 ? -3.410 13.737 1.077 1.00 83.25 99 LEU A C 1
ATOM 777 O O . LEU A 1 99 ? -3.184 12.530 1.011 1.00 83.25 99 LEU A O 1
ATOM 781 N N . SER A 1 100 ? -2.508 14.641 0.681 1.00 84.38 100 SER A N 1
ATOM 782 C CA . SER A 1 100 ? -1.240 14.264 0.039 1.00 84.38 100 SER A CA 1
ATOM 783 C C . SER A 1 100 ? -0.410 13.218 0.813 1.00 84.38 100 SER A C 1
ATOM 785 O O . SER A 1 100 ? 0.022 12.262 0.167 1.00 84.38 100 SER A O 1
ATOM 787 N N . PRO A 1 101 ? -0.280 13.231 2.163 1.00 87.69 101 PRO A N 1
ATOM 788 C CA . PRO A 1 101 ? 0.463 12.183 2.876 1.00 87.69 101 PRO A CA 1
ATOM 789 C C . PRO A 1 101 ? -0.260 10.826 2.876 1.00 87.69 101 PRO A C 1
ATOM 791 O O . PRO A 1 101 ? 0.367 9.780 3.035 1.00 87.69 101 PRO A O 1
ATOM 794 N N . ILE A 1 102 ? -1.585 10.832 2.699 1.00 89.69 102 ILE A N 1
ATOM 795 C CA . ILE A 1 102 ? -2.424 9.634 2.615 1.00 89.69 102 ILE A CA 1
ATOM 796 C C . ILE A 1 102 ? -2.359 9.056 1.192 1.00 89.69 102 ILE A C 1
ATOM 798 O O . ILE A 1 102 ? -2.329 7.838 1.029 1.00 89.69 102 ILE A O 1
ATOM 802 N N . SER A 1 103 ? -2.244 9.910 0.171 1.00 88.44 103 SER A N 1
ATOM 803 C CA . SER A 1 103 ? -1.927 9.470 -1.190 1.00 88.44 103 SER A CA 1
ATOM 804 C C . SER A 1 103 ? -0.522 8.853 -1.246 1.00 88.44 103 SER A C 1
ATOM 806 O O . SER A 1 103 ? -0.382 7.733 -1.723 1.00 88.44 103 SER A O 1
ATOM 808 N N . THR A 1 104 ? 0.493 9.462 -0.614 1.00 92.19 104 THR A N 1
ATOM 809 C CA . THR A 1 104 ? 1.830 8.844 -0.462 1.00 92.19 104 THR A CA 1
ATOM 810 C C . THR A 1 104 ? 1.794 7.518 0.313 1.00 92.19 104 THR A C 1
ATOM 812 O O . THR A 1 104 ? 2.547 6.601 -0.010 1.00 92.19 104 THR A O 1
ATOM 815 N N . PHE A 1 105 ? 0.902 7.361 1.300 1.00 94.69 105 PHE A N 1
ATOM 816 C CA . PHE A 1 105 ? 0.659 6.065 1.949 1.00 94.69 105 PHE A CA 1
ATOM 817 C C . PHE A 1 105 ? 0.064 5.033 0.974 1.00 94.69 105 PHE A C 1
ATOM 819 O O . PHE A 1 105 ? 0.517 3.890 0.957 1.00 94.69 105 PHE A O 1
ATOM 826 N N . ALA A 1 106 ? -0.899 5.420 0.132 1.00 93.19 106 ALA A N 1
ATOM 827 C CA . ALA A 1 106 ? -1.446 4.542 -0.904 1.00 93.19 106 ALA A CA 1
ATOM 828 C C . ALA A 1 106 ? -0.389 4.163 -1.963 1.00 93.19 106 ALA A C 1
ATOM 830 O O . ALA A 1 106 ? -0.305 2.990 -2.326 1.00 93.19 106 ALA A O 1
ATOM 831 N N . THR A 1 107 ? 0.473 5.101 -2.375 1.00 93.44 107 THR A N 1
ATOM 832 C CA . THR A 1 107 ? 1.648 4.830 -3.224 1.00 93.44 107 THR A CA 1
ATOM 833 C C . THR A 1 107 ? 2.598 3.839 -2.554 1.00 93.44 107 THR A C 1
ATOM 835 O O . THR A 1 107 ? 2.955 2.841 -3.164 1.00 93.44 107 THR A O 1
ATOM 838 N N . MET A 1 108 ? 2.958 4.033 -1.280 1.00 95.00 108 MET A N 1
ATOM 839 C CA . MET A 1 108 ? 3.801 3.077 -0.547 1.00 95.00 108 MET A CA 1
ATOM 840 C C . MET A 1 108 ? 3.197 1.661 -0.554 1.00 95.00 108 MET A C 1
ATOM 842 O O . MET A 1 108 ? 3.922 0.695 -0.763 1.00 95.00 108 MET A O 1
ATOM 846 N N . VAL A 1 109 ? 1.877 1.520 -0.385 1.00 96.12 109 VAL A N 1
ATOM 847 C CA . VAL A 1 109 ? 1.186 0.218 -0.465 1.00 96.12 109 VAL A CA 1
ATOM 848 C C . VAL A 1 109 ? 1.232 -0.378 -1.881 1.00 96.12 109 VAL A C 1
ATOM 850 O O . VAL A 1 109 ? 1.441 -1.584 -2.020 1.00 96.12 109 VAL A O 1
ATOM 853 N N . HIS A 1 110 ? 1.058 0.440 -2.921 1.00 95.12 110 HIS A N 1
ATOM 854 C CA . HIS A 1 110 ? 1.161 0.037 -4.329 1.00 95.12 110 HIS A CA 1
ATOM 855 C C . HIS A 1 110 ? 2.572 -0.496 -4.646 1.00 95.12 110 HIS A C 1
ATOM 857 O O . HIS A 1 110 ? 2.732 -1.659 -5.017 1.00 95.12 110 HIS A O 1
ATOM 863 N N . GLU A 1 111 ? 3.608 0.290 -4.353 1.00 95.75 111 GLU A N 1
ATOM 864 C CA . GLU A 1 111 ? 5.013 -0.078 -4.578 1.00 95.75 111 GLU A CA 1
ATOM 865 C C . GLU A 1 111 ? 5.448 -1.298 -3.747 1.00 95.75 111 GLU A C 1
ATOM 867 O O . GLU A 1 111 ? 6.051 -2.244 -4.259 1.00 95.75 111 GLU A O 1
ATOM 872 N N . MET A 1 112 ? 5.050 -1.362 -2.470 1.00 96.12 112 MET A N 1
ATOM 873 C CA . MET A 1 112 ? 5.273 -2.557 -1.648 1.00 96.12 112 MET A CA 1
ATOM 874 C C . MET A 1 112 ? 4.583 -3.801 -2.224 1.00 96.12 112 MET A C 1
ATOM 876 O O . MET A 1 112 ? 5.089 -4.906 -2.033 1.00 96.12 112 MET A O 1
ATOM 880 N N . SER A 1 113 ? 3.465 -3.658 -2.942 1.00 96.75 113 SER A N 1
ATOM 881 C CA . SER A 1 113 ? 2.775 -4.795 -3.563 1.00 96.75 113 SER A CA 1
ATOM 882 C C . SER A 1 113 ? 3.536 -5.332 -4.782 1.00 96.75 113 SER A C 1
ATOM 884 O O . SER A 1 113 ? 3.689 -6.552 -4.894 1.00 96.75 113 SER A O 1
ATOM 886 N N . HIS A 1 114 ? 4.113 -4.461 -5.625 1.00 96.88 114 HIS A N 1
ATOM 887 C CA . HIS A 1 114 ? 5.087 -4.879 -6.647 1.00 96.88 114 HIS A CA 1
ATOM 888 C C . HIS A 1 114 ? 6.275 -5.609 -6.010 1.00 96.88 114 HIS A C 1
ATOM 890 O O . HIS A 1 114 ? 6.635 -6.707 -6.441 1.00 96.88 114 HIS A O 1
ATOM 896 N N . ALA A 1 115 ? 6.857 -5.029 -4.955 1.00 96.62 115 ALA A N 1
ATOM 897 C CA . ALA A 1 115 ? 8.028 -5.585 -4.285 1.00 96.62 115 ALA A CA 1
ATOM 898 C C . ALA A 1 115 ? 7.754 -6.980 -3.692 1.00 96.62 115 ALA A C 1
ATOM 900 O O . ALA A 1 115 ? 8.538 -7.907 -3.899 1.00 96.62 115 ALA A O 1
ATOM 901 N N . ILE A 1 116 ? 6.619 -7.155 -3.006 1.00 97.00 116 ILE A N 1
ATOM 902 C CA . ILE A 1 116 ? 6.207 -8.436 -2.416 1.00 97.00 116 ILE A CA 1
ATOM 903 C C . ILE A 1 116 ? 6.008 -9.502 -3.501 1.00 97.00 116 ILE A C 1
ATOM 905 O O . ILE A 1 116 ? 6.543 -10.602 -3.368 1.00 97.00 116 ILE A O 1
ATOM 909 N N . VAL A 1 117 ? 5.286 -9.204 -4.587 1.00 97.88 117 VAL A N 1
ATOM 910 C CA . VAL A 1 117 ? 5.017 -10.203 -5.641 1.00 97.88 117 VAL A CA 1
ATOM 911 C C . VAL A 1 117 ? 6.261 -10.497 -6.489 1.00 97.88 117 VAL A C 1
ATOM 913 O O . VAL A 1 117 ? 6.449 -11.635 -6.923 1.00 97.88 117 VAL A O 1
ATOM 916 N N . CYS A 1 118 ? 7.170 -9.534 -6.656 1.00 97.56 118 CYS A N 1
ATOM 917 C CA . CYS A 1 118 ? 8.491 -9.776 -7.241 1.00 97.56 118 CYS A CA 1
ATOM 918 C C . CYS A 1 118 ? 9.279 -10.808 -6.420 1.00 97.56 118 CYS A C 1
ATOM 920 O O . CYS A 1 118 ? 9.671 -11.844 -6.957 1.00 97.56 118 CYS A O 1
ATOM 922 N N . LEU A 1 119 ? 9.424 -10.592 -5.108 1.00 96.81 119 LEU A N 1
ATOM 923 C CA . LEU A 1 119 ? 10.126 -11.525 -4.217 1.00 96.81 119 LEU A CA 1
ATOM 924 C C . LEU A 1 119 ? 9.449 -12.909 -4.179 1.00 96.81 119 LEU A C 1
ATOM 926 O O . LEU A 1 119 ? 10.129 -13.929 -4.277 1.00 96.81 119 LEU A O 1
ATOM 930 N N . LEU A 1 120 ? 8.113 -12.963 -4.104 1.00 97.38 120 LEU A N 1
ATOM 931 C CA . LEU A 1 120 ? 7.352 -14.223 -4.096 1.00 97.38 120 LEU A CA 1
ATOM 932 C C . LEU A 1 120 ? 7.430 -15.006 -5.417 1.00 97.38 120 LEU A C 1
ATOM 934 O O . LEU A 1 120 ? 7.267 -16.223 -5.400 1.00 97.38 120 LEU A O 1
ATOM 938 N N . THR A 1 121 ? 7.694 -14.343 -6.547 1.00 97.38 121 THR A N 1
ATOM 939 C CA . THR A 1 121 ? 7.904 -15.006 -7.849 1.00 97.38 121 THR A CA 1
ATOM 940 C C . THR A 1 121 ? 9.373 -15.355 -8.122 1.00 97.38 121 THR A C 1
ATOM 942 O O . THR A 1 121 ? 9.702 -15.786 -9.225 1.00 97.38 121 THR A O 1
ATOM 945 N N . GLY A 1 122 ? 10.263 -15.210 -7.130 1.00 95.81 122 GLY A N 1
ATOM 946 C CA . GLY A 1 122 ? 11.693 -15.518 -7.256 1.00 95.81 122 GLY A CA 1
ATOM 947 C C . GLY A 1 122 ? 12.531 -14.393 -7.875 1.00 95.81 122 GLY A C 1
ATOM 948 O O . GLY A 1 122 ? 13.633 -14.643 -8.363 1.00 95.81 122 GLY A O 1
ATOM 949 N N . GLY A 1 123 ? 12.008 -13.167 -7.896 1.00 96.50 123 GLY A N 1
ATOM 950 C CA . GLY A 1 123 ? 12.732 -11.965 -8.298 1.00 96.50 123 GLY A CA 1
ATOM 951 C C . GLY A 1 123 ? 13.472 -11.287 -7.144 1.00 96.50 123 GLY A C 1
ATOM 952 O O . GLY A 1 123 ? 13.396 -11.689 -5.985 1.00 96.50 123 GLY A O 1
ATOM 953 N N . HIS A 1 124 ? 14.191 -10.222 -7.484 1.00 95.75 124 HIS A N 1
ATOM 954 C CA . HIS A 1 124 ? 14.957 -9.383 -6.572 1.00 95.75 124 HIS A CA 1
ATOM 955 C C . HIS A 1 124 ? 14.518 -7.921 -6.709 1.00 95.75 124 HIS A C 1
ATOM 957 O O . HIS A 1 124 ? 14.448 -7.385 -7.816 1.00 95.75 124 HIS A O 1
ATOM 963 N N . VAL A 1 125 ? 14.302 -7.241 -5.584 1.00 96.50 125 VAL A N 1
ATOM 964 C CA . VAL A 1 125 ? 13.980 -5.807 -5.537 1.00 96.50 125 VAL A CA 1
ATOM 965 C C . VAL A 1 125 ? 15.247 -5.038 -5.171 1.00 96.50 125 VAL A C 1
ATOM 967 O O . VAL A 1 125 ? 15.723 -5.131 -4.045 1.00 96.50 125 VAL A O 1
ATOM 970 N N . SER A 1 126 ? 15.824 -4.294 -6.120 1.00 93.44 126 SER A N 1
ATOM 971 C CA . SER A 1 126 ? 17.010 -3.449 -5.861 1.00 93.44 126 SER A CA 1
ATOM 972 C C . SER A 1 126 ? 16.689 -2.110 -5.184 1.00 93.44 126 SER A C 1
ATOM 974 O O . SER A 1 126 ? 17.603 -1.409 -4.764 1.00 93.44 126 SER A O 1
ATOM 976 N N . GLY A 1 127 ? 15.408 -1.765 -5.059 1.00 93.44 127 GLY A N 1
ATOM 977 C CA . GLY A 1 127 ? 14.928 -0.656 -4.242 1.00 93.44 127 GLY A CA 1
ATOM 978 C C . GLY A 1 127 ? 13.597 -0.099 -4.735 1.00 93.44 127 GLY A C 1
ATOM 979 O O . GLY A 1 127 ? 13.006 -0.648 -5.667 1.00 93.44 127 GLY A O 1
ATOM 980 N N . MET A 1 128 ? 13.139 0.996 -4.129 1.00 94.06 128 MET A N 1
ATOM 981 C CA . MET A 1 128 ? 11.882 1.665 -4.491 1.00 94.06 128 MET A CA 1
ATOM 982 C C . MET A 1 128 ? 11.872 3.167 -4.149 1.00 94.06 128 MET A C 1
ATOM 984 O O . MET A 1 128 ? 12.637 3.616 -3.296 1.00 94.06 128 MET A O 1
ATOM 988 N N . THR A 1 129 ? 10.981 3.937 -4.772 1.00 93.62 129 THR A N 1
ATOM 989 C CA . THR A 1 129 ? 10.638 5.330 -4.423 1.00 93.62 129 THR A CA 1
ATOM 990 C C . THR A 1 129 ? 9.118 5.476 -4.290 1.00 93.62 129 THR A C 1
ATOM 992 O O . THR A 1 129 ? 8.369 4.693 -4.863 1.00 93.62 129 THR A O 1
ATOM 995 N N . ILE A 1 130 ? 8.649 6.457 -3.511 1.00 92.06 130 ILE A N 1
ATOM 996 C CA . ILE A 1 130 ? 7.212 6.696 -3.224 1.00 92.06 130 ILE A CA 1
ATOM 997 C C . ILE A 1 130 ? 6.781 8.151 -3.481 1.00 92.06 130 ILE A C 1
ATOM 999 O O . ILE A 1 130 ? 5.704 8.579 -3.063 1.00 92.06 130 ILE A O 1
ATOM 1003 N N . VAL A 1 131 ? 7.668 8.925 -4.105 1.00 89.25 131 VAL A N 1
ATOM 1004 C CA . VAL A 1 131 ? 7.468 10.319 -4.504 1.00 89.25 131 VAL A CA 1
ATOM 1005 C C . VAL A 1 131 ? 7.707 10.396 -6.008 1.00 89.25 131 VAL A C 1
ATOM 1007 O O . VAL A 1 131 ? 8.685 9.831 -6.505 1.00 89.25 131 VAL A O 1
ATOM 1010 N N . SER A 1 132 ? 6.826 11.096 -6.721 1.00 83.44 132 SER A N 1
ATOM 1011 C CA . SER A 1 132 ? 6.936 11.262 -8.170 1.00 83.44 132 SER A CA 1
ATOM 1012 C C . SER A 1 132 ? 8.196 12.044 -8.551 1.00 83.44 132 SER A C 1
ATOM 1014 O O . SER A 1 132 ? 8.590 12.998 -7.879 1.00 83.44 132 SER A O 1
ATOM 1016 N N . ASP A 1 133 ? 8.808 11.632 -9.651 1.00 77.19 133 ASP A N 1
ATOM 1017 C CA . ASP A 1 133 ? 9.860 12.335 -10.391 1.00 77.19 133 ASP A CA 1
ATOM 1018 C C . ASP A 1 133 ? 9.295 13.298 -11.457 1.00 77.19 133 ASP A C 1
ATOM 1020 O O . ASP A 1 133 ? 10.042 14.094 -12.020 1.00 77.19 133 ASP A O 1
ATOM 1024 N N . GLY A 1 134 ? 7.984 13.237 -11.724 1.00 68.81 134 GLY A N 1
ATOM 1025 C CA . GLY A 1 134 ? 7.307 13.951 -12.808 1.00 68.81 134 GLY A CA 1
ATOM 1026 C C . GLY A 1 134 ? 6.965 13.086 -14.030 1.00 68.81 134 GLY A C 1
ATOM 1027 O O . GLY A 1 134 ? 6.218 13.551 -14.887 1.00 68.81 134 GLY A O 1
ATOM 1028 N N . SER A 1 135 ? 7.411 11.826 -14.096 1.00 61.88 135 SER A N 1
ATOM 1029 C CA . SER A 1 135 ? 7.248 10.924 -15.256 1.00 61.88 135 SER A CA 1
ATOM 1030 C C . SER A 1 135 ? 5.861 10.256 -15.359 1.00 61.88 135 SER A C 1
ATOM 1032 O O . SER A 1 135 ? 5.670 9.269 -16.071 1.00 61.88 135 SER A O 1
ATOM 1034 N N . GLY A 1 136 ? 4.866 10.788 -14.642 1.00 61.81 136 GLY A N 1
ATOM 1035 C CA . GLY A 1 136 ? 3.473 10.324 -14.664 1.00 61.81 136 GLY A CA 1
ATOM 1036 C C . GLY A 1 136 ? 3.113 9.217 -13.662 1.00 61.81 136 GLY A C 1
ATOM 1037 O O . GLY A 1 136 ? 1.933 8.891 -13.540 1.00 61.81 136 GLY A O 1
ATOM 1038 N N . HIS A 1 137 ? 4.077 8.690 -12.901 1.00 70.75 137 HIS A N 1
ATOM 1039 C CA . HIS A 1 137 ? 3.860 7.713 -11.823 1.00 70.75 137 HIS A CA 1
ATOM 1040 C C . HIS A 1 137 ? 4.132 8.304 -10.428 1.00 70.75 137 HIS A C 1
ATOM 1042 O O . HIS A 1 137 ? 4.899 9.256 -10.263 1.00 70.75 137 HIS A O 1
ATOM 1048 N N . GLY A 1 138 ? 3.478 7.748 -9.400 1.00 78.12 138 GLY A N 1
ATOM 1049 C CA . GLY A 1 138 ? 3.588 8.218 -8.011 1.00 78.12 138 GLY A CA 1
ATOM 1050 C C . GLY A 1 138 ? 4.840 7.729 -7.272 1.00 78.12 138 GLY A C 1
ATOM 1051 O O . GLY A 1 138 ? 5.302 8.401 -6.351 1.00 78.12 138 GLY A O 1
ATOM 1052 N N . GLY A 1 139 ? 5.384 6.587 -7.683 1.00 87.00 139 GLY A N 1
ATOM 1053 C CA . GLY A 1 139 ? 6.587 5.941 -7.162 1.00 87.00 139 GLY A CA 1
ATOM 1054 C C . GLY A 1 139 ? 7.235 5.085 -8.254 1.00 87.00 139 GLY A C 1
ATOM 1055 O O . GLY A 1 139 ? 6.872 5.225 -9.422 1.00 87.00 139 GLY A O 1
ATOM 1056 N N . LEU A 1 140 ? 8.215 4.259 -7.883 1.00 90.94 140 LEU A N 1
ATOM 1057 C CA . LEU A 1 140 ? 8.816 3.222 -8.733 1.00 90.94 140 LEU A CA 1
ATOM 1058 C C . LEU A 1 140 ? 9.344 2.071 -7.873 1.00 90.94 140 LEU A C 1
ATOM 1060 O O . LEU A 1 140 ? 9.987 2.319 -6.852 1.00 90.94 140 LEU A O 1
ATOM 1064 N N . THR A 1 141 ? 9.218 0.829 -8.345 1.00 93.62 141 THR A N 1
ATOM 1065 C CA . THR A 1 141 ? 9.846 -0.353 -7.730 1.00 93.62 141 THR A CA 1
ATOM 1066 C C . THR A 1 141 ? 10.794 -1.047 -8.709 1.00 93.62 141 THR A C 1
ATOM 1068 O O . THR A 1 141 ? 10.399 -1.532 -9.768 1.00 93.62 141 THR A O 1
ATOM 1071 N N . PHE A 1 142 ? 12.074 -1.139 -8.343 1.00 92.94 142 PHE A N 1
ATOM 1072 C CA . PHE A 1 142 ? 13.136 -1.652 -9.211 1.00 92.94 142 PHE A CA 1
ATOM 1073 C C . PHE A 1 142 ? 13.286 -3.177 -9.085 1.00 92.94 142 PHE A C 1
ATOM 1075 O O . PHE A 1 142 ? 14.172 -3.674 -8.381 1.00 92.94 142 PHE A O 1
ATOM 1082 N N . CYS A 1 143 ? 12.410 -3.912 -9.773 1.00 94.19 143 CYS A N 1
ATOM 1083 C CA . CYS A 1 143 ? 12.400 -5.377 -9.856 1.00 94.19 143 CYS A CA 1
ATOM 1084 C C . CYS A 1 143 ? 13.398 -5.931 -10.893 1.00 94.19 143 CYS A C 1
ATOM 1086 O O . CYS A 1 143 ? 13.590 -5.348 -11.960 1.00 94.19 143 CYS A O 1
ATOM 1088 N N . LYS A 1 144 ? 14.002 -7.093 -10.606 1.00 93.62 144 LYS A N 1
ATOM 1089 C CA . LYS A 1 144 ? 14.841 -7.875 -11.535 1.00 93.62 144 LYS A CA 1
ATOM 1090 C C . LYS A 1 144 ? 14.568 -9.371 -11.369 1.00 93.62 144 LYS A C 1
ATOM 1092 O O . LYS A 1 144 ? 14.540 -9.863 -10.245 1.00 93.62 144 LYS A O 1
ATOM 1097 N N . GLY A 1 145 ? 14.427 -10.107 -12.472 1.00 93.69 145 GLY A N 1
ATOM 1098 C CA . GLY A 1 145 ? 14.014 -11.516 -12.427 1.00 93.69 145 GLY A CA 1
ATOM 1099 C C . GLY A 1 145 ? 12.563 -11.674 -11.956 1.00 93.69 145 GLY A C 1
ATOM 1100 O O . GLY A 1 145 ? 11.768 -10.748 -12.092 1.00 93.69 145 GLY A O 1
ATOM 1101 N N . GLY A 1 146 ? 12.216 -12.837 -11.402 1.00 94.06 146 GLY A N 1
ATOM 1102 C CA . GLY A 1 146 ? 10.835 -13.157 -11.025 1.00 94.06 146 GLY A CA 1
ATOM 1103 C C . GLY A 1 146 ? 9.914 -13.310 -12.239 1.00 94.06 146 GLY A C 1
ATOM 1104 O O . GLY A 1 146 ? 10.387 -13.560 -13.349 1.00 94.06 146 GLY A O 1
ATOM 1105 N N . TRP A 1 147 ? 8.600 -13.161 -12.041 1.00 95.81 147 TRP A N 1
ATOM 1106 C CA . TRP A 1 147 ? 7.600 -13.219 -13.119 1.00 95.81 147 TRP A CA 1
ATOM 1107 C C . TRP A 1 147 ? 6.910 -11.851 -13.320 1.00 95.81 147 TRP A C 1
ATOM 1109 O O . TRP A 1 147 ? 5.947 -11.549 -12.606 1.00 95.81 147 TRP A O 1
ATOM 1119 N N . PRO A 1 148 ? 7.348 -11.040 -14.309 1.00 94.62 148 PRO A N 1
ATOM 1120 C CA . PRO A 1 148 ? 6.845 -9.680 -14.549 1.00 94.62 148 PRO A CA 1
ATOM 1121 C C . PRO A 1 148 ? 5.325 -9.558 -14.655 1.00 94.62 148 PRO A C 1
ATOM 1123 O O . PRO A 1 148 ? 4.731 -8.697 -14.012 1.00 94.62 148 PRO A O 1
ATOM 1126 N N . PHE A 1 149 ? 4.682 -10.488 -15.367 1.00 95.19 149 PHE A N 1
ATOM 1127 C CA . PHE A 1 149 ? 3.225 -10.545 -15.525 1.00 95.19 149 PHE A CA 1
ATOM 1128 C C . PHE A 1 149 ? 2.454 -10.483 -14.195 1.00 95.19 149 PHE A C 1
ATOM 1130 O O . PHE A 1 149 ? 1.363 -9.919 -14.143 1.00 95.19 149 PHE A O 1
ATOM 1137 N N . PHE A 1 150 ? 3.000 -11.050 -13.115 1.00 95.69 150 PHE A N 1
ATOM 1138 C CA . PHE A 1 150 ? 2.353 -11.030 -11.804 1.00 95.69 150 PHE A CA 1
ATOM 1139 C C . PHE A 1 150 ? 2.713 -9.781 -11.003 1.00 95.69 150 PHE A C 1
ATOM 1141 O O . PHE A 1 150 ? 1.817 -9.170 -10.423 1.00 95.69 150 PHE A O 1
ATOM 1148 N N . TYR A 1 151 ? 3.990 -9.375 -10.967 1.00 95.75 151 TYR A N 1
ATOM 1149 C CA . TYR A 1 151 ? 4.372 -8.227 -10.141 1.00 95.75 151 TYR A CA 1
ATOM 1150 C C . TYR A 1 151 ? 3.919 -6.886 -10.727 1.00 95.75 151 TYR A C 1
ATOM 1152 O O . TYR A 1 151 ? 3.547 -6.017 -9.948 1.00 95.75 151 TYR A O 1
ATOM 1160 N N . THR A 1 152 ? 3.844 -6.710 -12.050 1.00 94.31 152 THR A N 1
ATOM 1161 C CA . THR A 1 152 ? 3.316 -5.471 -12.660 1.00 94.31 152 THR A CA 1
ATOM 1162 C C . THR A 1 152 ? 1.824 -5.278 -12.362 1.00 94.31 152 THR A C 1
ATOM 1164 O O . THR A 1 152 ? 1.394 -4.177 -12.053 1.00 94.31 152 THR A O 1
ATOM 1167 N N . GLN A 1 153 ? 1.027 -6.350 -12.320 1.00 94.44 153 GLN A N 1
ATOM 1168 C CA . GLN A 1 153 ? -0.382 -6.262 -11.897 1.00 94.44 153 GLN A CA 1
ATOM 1169 C C . GLN A 1 153 ? -0.554 -6.020 -10.386 1.00 94.44 153 GLN A C 1
ATOM 1171 O O . GLN A 1 153 ? -1.634 -5.633 -9.930 1.00 94.44 153 GLN A O 1
ATOM 1176 N N . ALA A 1 154 ? 0.486 -6.282 -9.588 1.00 95.19 154 ALA A N 1
ATOM 1177 C CA . ALA A 1 154 ? 0.382 -6.305 -8.136 1.00 95.19 154 ALA A CA 1
ATOM 1178 C C . ALA A 1 154 ? 0.215 -4.921 -7.501 1.00 95.19 154 ALA A C 1
ATOM 1180 O O . ALA A 1 154 ? -0.359 -4.859 -6.420 1.00 95.19 154 ALA A O 1
ATOM 1181 N N . GLY A 1 155 ? 0.651 -3.829 -8.136 1.00 92.56 155 GLY A N 1
ATOM 1182 C CA . GLY A 1 155 ? 0.527 -2.479 -7.577 1.00 92.56 155 GLY A CA 1
ATOM 1183 C C . GLY A 1 155 ? -0.932 -2.091 -7.338 1.00 92.56 155 GLY A C 1
ATOM 1184 O O . GLY A 1 155 ? -1.392 -1.966 -6.198 1.00 92.56 155 GLY A O 1
ATOM 1185 N N . TYR A 1 156 ? -1.701 -1.950 -8.421 1.00 91.06 156 TYR A N 1
ATOM 1186 C CA . TYR A 1 156 ? -3.113 -1.564 -8.354 1.00 91.06 156 TYR A CA 1
ATOM 1187 C C . TYR A 1 156 ? -3.990 -2.590 -7.625 1.00 91.06 156 TYR A C 1
ATOM 1189 O O . TYR A 1 156 ? -4.769 -2.211 -6.745 1.00 91.06 156 TYR A O 1
ATOM 1197 N N . LEU A 1 157 ? -3.841 -3.882 -7.944 1.00 93.25 157 LEU A N 1
ATOM 1198 C CA . LEU A 1 157 ? -4.638 -4.942 -7.318 1.00 93.25 157 LEU A CA 1
ATOM 1199 C C . LEU A 1 157 ? -4.259 -5.154 -5.846 1.00 93.25 157 LEU A C 1
ATOM 1201 O O . LEU A 1 157 ? -5.139 -5.362 -5.015 1.00 93.25 157 LEU A O 1
ATOM 1205 N N . GLY A 1 158 ? -2.975 -5.055 -5.494 1.00 94.44 158 GLY A N 1
ATOM 1206 C CA . GLY A 1 158 ? -2.491 -5.159 -4.117 1.00 94.44 158 GLY A CA 1
ATOM 1207 C C . GLY A 1 158 ? -2.963 -3.999 -3.246 1.00 94.44 158 GLY A C 1
ATOM 1208 O O . GLY A 1 158 ? -3.443 -4.234 -2.137 1.00 94.44 158 GLY A O 1
ATOM 1209 N N . ALA A 1 159 ? -2.966 -2.770 -3.773 1.00 92.81 159 ALA A N 1
ATOM 1210 C CA . ALA A 1 159 ? -3.583 -1.623 -3.105 1.00 92.81 159 ALA A CA 1
ATOM 1211 C C . ALA A 1 159 ? -5.093 -1.826 -2.867 1.00 92.81 159 ALA A C 1
ATOM 1213 O O . ALA A 1 159 ? -5.586 -1.526 -1.775 1.00 92.81 159 ALA A O 1
ATOM 1214 N N . ALA A 1 160 ? -5.819 -2.406 -3.831 1.00 92.69 160 ALA A N 1
ATOM 1215 C CA . ALA A 1 160 ? -7.232 -2.753 -3.666 1.00 92.69 160 ALA A CA 1
ATOM 1216 C C . ALA A 1 160 ? -7.450 -3.866 -2.618 1.00 92.69 160 ALA A C 1
ATOM 1218 O O . ALA A 1 160 ? -8.322 -3.728 -1.754 1.00 92.69 160 ALA A O 1
ATOM 1219 N N . VAL A 1 161 ? -6.644 -4.940 -2.639 1.00 94.56 161 VAL A N 1
ATOM 1220 C CA . VAL A 1 161 ? -6.670 -6.021 -1.629 1.00 94.56 161 VAL A CA 1
ATOM 1221 C C . VAL A 1 161 ? -6.388 -5.459 -0.237 1.00 94.56 161 VAL A C 1
ATOM 1223 O O . VAL A 1 161 ? -7.122 -5.759 0.704 1.00 94.56 161 VAL A O 1
ATOM 1226 N N . PHE A 1 162 ? -5.358 -4.624 -0.099 1.00 95.62 162 PHE A N 1
ATOM 1227 C CA . PHE A 1 162 ? -4.959 -4.032 1.173 1.00 95.62 162 PHE A CA 1
ATOM 1228 C C . PHE A 1 162 ? -6.032 -3.080 1.713 1.00 95.62 162 PHE A C 1
ATOM 1230 O O . PHE A 1 162 ? -6.410 -3.201 2.877 1.00 95.62 162 PHE A O 1
ATOM 1237 N N . GLY A 1 163 ? -6.600 -2.208 0.871 1.00 93.62 163 GLY A N 1
ATOM 1238 C CA . GLY A 1 163 ? -7.744 -1.368 1.240 1.00 93.62 163 GLY A CA 1
ATOM 1239 C C . GLY A 1 163 ? -8.925 -2.202 1.750 1.00 93.62 163 GLY A C 1
ATOM 1240 O O . GLY A 1 163 ? -9.425 -1.958 2.848 1.00 93.62 163 GLY A O 1
ATOM 1241 N N . CYS A 1 164 ? -9.309 -3.255 1.020 1.00 92.88 164 CYS A N 1
ATOM 1242 C CA . CYS A 1 164 ? -10.364 -4.183 1.441 1.00 92.88 164 CYS A CA 1
ATOM 1243 C C . CYS A 1 164 ? -10.043 -4.881 2.778 1.00 92.88 164 CYS A C 1
ATOM 1245 O O . CYS A 1 164 ? -10.901 -4.966 3.661 1.00 92.88 164 CYS A O 1
ATOM 1247 N N . LEU A 1 165 ? -8.798 -5.328 2.968 1.00 94.88 165 LEU A N 1
ATOM 1248 C CA . LEU A 1 165 ? -8.334 -5.940 4.213 1.00 94.88 165 LEU A CA 1
ATOM 1249 C C . LEU A 1 165 ? -8.397 -4.955 5.391 1.00 94.88 165 LEU A C 1
ATOM 1251 O O . LEU A 1 165 ? -8.838 -5.340 6.474 1.00 94.88 165 LEU A O 1
ATOM 1255 N N . LEU A 1 166 ? -8.023 -3.685 5.197 1.00 94.44 166 LEU A N 1
ATOM 1256 C CA . LEU A 1 166 ? -8.144 -2.665 6.242 1.00 94.44 166 LEU A CA 1
ATOM 1257 C C . LEU A 1 166 ? -9.608 -2.338 6.572 1.00 94.44 166 LEU A C 1
ATOM 1259 O O . LEU A 1 166 ? -9.913 -2.133 7.746 1.00 94.44 166 LEU A O 1
ATOM 1263 N N . ILE A 1 167 ? -10.522 -2.342 5.591 1.00 92.31 167 ILE A N 1
ATOM 1264 C CA . ILE A 1 167 ? -11.968 -2.174 5.840 1.00 92.31 167 ILE A CA 1
ATOM 1265 C C . ILE A 1 167 ? -12.478 -3.332 6.707 1.00 92.31 167 ILE A C 1
ATOM 1267 O O . ILE A 1 167 ? -13.103 -3.102 7.745 1.00 92.31 167 ILE A O 1
ATOM 1271 N N . PHE A 1 168 ? -12.154 -4.574 6.334 1.00 91.94 168 PHE A N 1
ATOM 1272 C CA . PHE A 1 168 ? -12.539 -5.762 7.096 1.00 91.94 168 PHE A CA 1
ATOM 1273 C C . PHE A 1 168 ? -11.957 -5.752 8.519 1.00 91.94 168 PHE A C 1
ATOM 1275 O O . PHE A 1 168 ? -12.688 -5.968 9.487 1.00 91.94 168 PHE A O 1
ATOM 1282 N N . LEU A 1 169 ? -10.663 -5.467 8.686 1.00 91.50 169 LEU A N 1
ATOM 1283 C CA . LEU A 1 169 ? -10.027 -5.402 10.008 1.00 91.50 169 LEU A CA 1
ATOM 1284 C C . LEU A 1 169 ? -10.506 -4.197 10.840 1.00 91.50 169 LEU A C 1
ATOM 1286 O O . LEU A 1 169 ? -10.525 -4.259 12.073 1.00 91.50 169 LEU A O 1
ATOM 1290 N N . GLY A 1 170 ? -10.944 -3.123 10.180 1.00 89.56 170 GLY A N 1
ATOM 1291 C CA . GLY A 1 170 ? -11.490 -1.909 10.785 1.00 89.56 170 GLY A CA 1
ATOM 1292 C C . GLY A 1 170 ? -12.757 -2.128 11.616 1.00 89.56 170 GLY A C 1
ATOM 1293 O O . GLY A 1 170 ? -13.049 -1.317 12.495 1.00 89.56 170 GLY A O 1
ATOM 1294 N N . GLN A 1 171 ? -13.471 -3.246 11.444 1.00 87.50 171 GLN A N 1
ATOM 1295 C CA . GLN A 1 171 ? -14.596 -3.595 12.323 1.00 87.50 171 GLN A CA 1
ATOM 1296 C C . GLN A 1 171 ? -14.153 -3.913 13.771 1.00 87.50 171 GLN A C 1
ATOM 1298 O O . GLN A 1 171 ? -14.960 -3.801 14.695 1.00 87.50 171 GLN A O 1
ATOM 1303 N N . PHE A 1 172 ? -12.881 -4.269 13.999 1.00 88.25 172 PHE A N 1
ATOM 1304 C CA . PHE A 1 172 ? -12.375 -4.775 15.280 1.00 88.25 172 PHE A CA 1
ATOM 1305 C C . PHE A 1 172 ? -11.552 -3.728 16.065 1.00 88.25 172 PHE A C 1
ATOM 1307 O O . PHE A 1 172 ? -10.323 -3.808 16.136 1.00 88.25 172 PHE A O 1
ATOM 1314 N N . GLN A 1 173 ? -12.220 -2.783 16.747 1.00 88.25 173 GLN A N 1
ATOM 1315 C CA . GLN A 1 173 ? -11.570 -1.700 17.528 1.00 88.25 173 GLN A CA 1
ATOM 1316 C C . GLN A 1 173 ? -10.421 -2.158 18.448 1.00 88.25 173 GLN A C 1
ATOM 1318 O O . GLN A 1 173 ? -9.441 -1.436 18.628 1.00 88.25 173 GLN A O 1
ATOM 1323 N N . LYS A 1 174 ? -10.536 -3.354 19.046 1.00 89.31 174 LYS A N 1
ATOM 1324 C CA . LYS A 1 174 ? -9.555 -3.895 20.004 1.00 89.31 174 LYS A CA 1
ATOM 1325 C C . LYS A 1 174 ? -8.167 -4.112 19.390 1.00 89.31 174 LYS A C 1
ATOM 1327 O O . LYS A 1 174 ? -7.177 -3.912 20.086 1.00 89.31 174 LYS A O 1
ATOM 1332 N N . ILE A 1 175 ? -8.090 -4.492 18.112 1.00 93.25 175 ILE A N 1
ATOM 1333 C CA . ILE A 1 175 ? -6.820 -4.781 17.423 1.00 93.25 175 ILE A CA 1
ATOM 1334 C C . ILE A 1 175 ? -6.302 -3.605 16.586 1.00 93.25 175 ILE A C 1
ATOM 1336 O O . ILE A 1 175 ? -5.143 -3.625 16.182 1.00 93.25 175 ILE A O 1
ATOM 1340 N N . SER A 1 176 ? -7.097 -2.547 16.374 1.00 94.06 176 SER A N 1
ATOM 1341 C CA . SER A 1 176 ? -6.717 -1.424 15.498 1.00 94.06 176 SER A CA 1
ATOM 1342 C C . SER A 1 176 ? -5.410 -0.733 15.906 1.00 94.06 176 SER A C 1
ATOM 1344 O O . SER A 1 176 ? -4.630 -0.358 15.037 1.00 94.06 176 SER A O 1
ATOM 1346 N N . LYS A 1 177 ? -5.109 -0.638 17.211 1.00 96.38 177 LYS A N 1
ATOM 1347 C CA . LYS A 1 177 ? -3.805 -0.140 17.695 1.00 96.38 177 LYS A CA 1
ATOM 1348 C C . LYS A 1 177 ? -2.635 -1.017 17.229 1.00 96.38 177 LYS A C 1
ATOM 1350 O O . LYS A 1 177 ? -1.630 -0.490 16.767 1.00 96.38 177 LYS A O 1
ATOM 1355 N N . GLY A 1 178 ? -2.784 -2.340 17.322 1.00 97.25 178 GLY A N 1
ATOM 1356 C CA . GLY A 1 178 ? -1.786 -3.305 16.855 1.00 97.25 178 GLY A CA 1
ATOM 1357 C C . GLY A 1 178 ? -1.597 -3.258 15.340 1.00 97.25 178 GLY A C 1
ATOM 1358 O O . GLY A 1 178 ? -0.465 -3.274 14.874 1.00 97.25 178 GLY A O 1
ATOM 1359 N N . ILE A 1 179 ? -2.688 -3.109 14.583 1.00 97.25 179 ILE A N 1
ATOM 1360 C CA . ILE A 1 179 ? -2.648 -2.992 13.119 1.00 97.25 179 ILE A CA 1
ATOM 1361 C C . ILE A 1 179 ? -1.896 -1.726 12.682 1.00 97.25 179 ILE A C 1
ATOM 1363 O O . ILE A 1 179 ? -1.020 -1.822 11.829 1.00 97.25 179 ILE A O 1
ATOM 1367 N N . LEU A 1 180 ? -2.158 -0.561 13.293 1.00 97.69 180 LEU A N 1
ATOM 1368 C CA . LEU A 1 180 ? -1.408 0.668 12.983 1.00 97.69 180 LEU A CA 1
ATOM 1369 C C . LEU A 1 180 ? 0.096 0.520 13.269 1.00 97.69 180 LEU A C 1
ATOM 1371 O O . LEU A 1 180 ? 0.912 0.930 12.447 1.00 97.69 180 LEU A O 1
ATOM 1375 N N . MET A 1 181 ? 0.471 -0.102 14.395 1.00 98.12 181 MET A N 1
ATOM 1376 C CA . MET A 1 181 ? 1.882 -0.368 14.711 1.00 98.12 181 MET A CA 1
ATOM 1377 C C . MET A 1 181 ? 2.515 -1.377 13.745 1.00 98.12 181 MET A C 1
ATOM 1379 O O . MET A 1 181 ? 3.669 -1.196 13.369 1.00 98.12 181 MET A O 1
ATOM 1383 N N . ALA A 1 182 ? 1.777 -2.405 13.315 1.00 97.88 182 ALA A N 1
ATOM 1384 C CA . ALA A 1 182 ? 2.255 -3.384 12.343 1.00 97.88 182 ALA A CA 1
ATOM 1385 C C . ALA A 1 182 ? 2.496 -2.737 10.971 1.00 97.88 182 ALA A C 1
ATOM 1387 O O . ALA A 1 182 ? 3.608 -2.818 10.460 1.00 97.88 182 ALA A O 1
ATOM 1388 N N . ILE A 1 183 ? 1.505 -2.019 10.426 1.00 97.62 183 ILE A N 1
ATOM 1389 C CA . ILE A 1 183 ? 1.622 -1.295 9.149 1.00 97.62 183 ILE A CA 1
ATOM 1390 C C . ILE A 1 183 ? 2.763 -0.273 9.217 1.00 97.62 183 ILE A C 1
ATOM 1392 O O . ILE A 1 183 ? 3.622 -0.252 8.339 1.00 97.62 183 ILE A O 1
ATOM 1396 N N . GLY A 1 184 ? 2.814 0.540 10.278 1.00 97.62 184 GLY A N 1
ATOM 1397 C CA . GLY A 1 184 ? 3.894 1.504 10.483 1.00 97.62 184 GLY A CA 1
ATOM 1398 C C . GLY A 1 184 ? 5.268 0.836 10.591 1.00 97.62 184 GLY A C 1
ATOM 1399 O O . GLY A 1 184 ? 6.231 1.342 10.021 1.00 97.62 184 GLY A O 1
ATOM 1400 N N . GLY A 1 185 ? 5.360 -0.326 11.242 1.00 98.00 185 GLY A N 1
ATOM 1401 C CA . GLY A 1 185 ? 6.577 -1.136 11.312 1.00 98.00 185 GLY A CA 1
ATOM 1402 C C . GLY A 1 185 ? 7.018 -1.670 9.948 1.00 98.00 185 GLY A C 1
ATOM 1403 O O . GLY A 1 185 ? 8.174 -1.489 9.574 1.00 98.00 185 GLY A O 1
ATOM 1404 N N . THR A 1 186 ? 6.112 -2.267 9.167 1.00 97.31 186 THR A N 1
ATOM 1405 C CA . THR A 1 186 ? 6.436 -2.788 7.827 1.00 97.31 186 THR A CA 1
ATOM 1406 C C . THR A 1 186 ? 6.820 -1.665 6.860 1.00 97.31 186 THR A C 1
ATOM 1408 O O . THR A 1 186 ? 7.806 -1.808 6.144 1.00 97.31 186 THR A O 1
ATOM 1411 N N . ILE A 1 187 ? 6.122 -0.522 6.892 1.00 97.25 187 ILE A N 1
ATOM 1412 C CA . ILE A 1 187 ? 6.486 0.676 6.114 1.00 97.25 187 ILE A CA 1
ATOM 1413 C C . ILE A 1 187 ? 7.848 1.225 6.555 1.00 97.25 187 ILE A C 1
ATOM 1415 O O . ILE A 1 187 ? 8.643 1.623 5.708 1.00 97.25 187 ILE A O 1
ATOM 1419 N N . GLY A 1 188 ? 8.159 1.216 7.855 1.00 97.19 188 GLY A N 1
ATOM 1420 C CA . GLY A 1 188 ? 9.466 1.634 8.370 1.00 97.19 188 GLY A CA 1
ATOM 1421 C C . GLY A 1 188 ? 10.599 0.735 7.875 1.00 97.19 188 GLY A C 1
ATOM 1422 O O . GLY A 1 188 ? 11.606 1.232 7.375 1.00 97.19 188 GLY A O 1
ATOM 1423 N N . LEU A 1 189 ? 10.405 -0.585 7.928 1.00 96.94 189 LEU A N 1
ATOM 1424 C CA . LEU A 1 189 ? 11.353 -1.568 7.395 1.00 96.94 189 LEU A CA 1
ATOM 1425 C C . LEU A 1 189 ? 11.528 -1.422 5.874 1.00 96.94 189 LEU A C 1
ATOM 1427 O O . LEU A 1 189 ? 12.661 -1.368 5.407 1.00 96.94 189 LEU A O 1
ATOM 1431 N N . ALA A 1 190 ? 10.442 -1.281 5.106 1.00 95.44 190 ALA A N 1
ATOM 1432 C CA . ALA A 1 190 ? 10.510 -1.032 3.662 1.00 95.44 190 ALA A CA 1
ATOM 1433 C C . ALA A 1 190 ? 11.220 0.298 3.338 1.00 95.44 190 ALA A C 1
ATOM 1435 O O . ALA A 1 190 ? 12.054 0.356 2.435 1.00 95.44 190 ALA A O 1
ATOM 1436 N N . SER A 1 191 ? 10.972 1.350 4.123 1.00 95.62 191 SER A N 1
ATOM 1437 C CA . SER A 1 191 ? 11.663 2.638 3.982 1.00 95.62 191 SER A CA 1
ATOM 1438 C C . SER A 1 191 ? 13.167 2.502 4.232 1.00 95.62 191 SER A C 1
ATOM 1440 O O . SER A 1 191 ? 13.961 3.037 3.469 1.00 95.62 191 SER A O 1
ATOM 1442 N N . ILE A 1 192 ? 13.587 1.753 5.255 1.00 95.56 192 ILE A N 1
ATOM 1443 C CA . ILE A 1 192 ? 15.011 1.560 5.570 1.00 95.56 192 ILE A CA 1
ATOM 1444 C C . ILE A 1 192 ? 15.701 0.666 4.527 1.00 95.56 192 ILE A C 1
ATOM 1446 O O . ILE A 1 192 ? 16.761 1.028 4.022 1.00 95.56 192 ILE A O 1
ATOM 1450 N N . PHE A 1 193 ? 15.112 -0.485 4.191 1.00 94.69 193 PHE A N 1
ATOM 1451 C CA . PHE A 1 193 ? 15.783 -1.523 3.399 1.00 94.69 193 PHE A CA 1
ATOM 1452 C C . PHE A 1 193 ? 15.541 -1.445 1.886 1.00 94.69 193 PHE A C 1
ATOM 1454 O O . PHE A 1 193 ? 16.412 -1.869 1.136 1.00 94.69 193 PHE A O 1
ATOM 1461 N N . LEU A 1 194 ? 14.403 -0.913 1.423 1.00 93.69 194 LEU A N 1
ATOM 1462 C CA . LEU A 1 194 ? 14.071 -0.835 -0.009 1.00 93.69 194 LEU A CA 1
ATOM 1463 C C . LEU A 1 194 ? 14.186 0.594 -0.553 1.00 93.69 194 LEU A C 1
ATOM 1465 O O . LEU A 1 194 ? 14.757 0.785 -1.624 1.00 93.69 194 LEU A O 1
ATOM 1469 N N . VAL A 1 195 ? 13.707 1.612 0.172 1.00 92.31 195 VAL A N 1
ATOM 1470 C CA . VAL A 1 195 ? 13.963 3.011 -0.226 1.00 92.31 195 VAL A CA 1
ATOM 1471 C C . VAL A 1 195 ? 15.414 3.378 0.091 1.00 92.31 195 VAL A C 1
ATOM 1473 O O . VAL A 1 195 ? 16.177 3.722 -0.810 1.00 92.31 195 VAL A O 1
ATOM 1476 N N . GLY A 1 196 ? 15.824 3.233 1.357 1.00 90.19 196 GLY A N 1
ATOM 1477 C CA . GLY A 1 196 ? 17.140 3.623 1.876 1.00 90.19 196 GLY A CA 1
ATOM 1478 C C . GLY A 1 196 ? 18.324 3.063 1.085 1.00 90.19 196 GLY A C 1
ATOM 1479 O O . GLY A 1 196 ? 19.250 3.808 0.769 1.00 90.19 196 GLY A O 1
ATOM 1480 N N . ALA A 1 197 ? 18.259 1.790 0.682 1.00 85.94 197 ALA A N 1
ATOM 1481 C CA . ALA A 1 197 ? 19.300 1.132 -0.112 1.00 85.94 197 ALA A CA 1
ATOM 1482 C C . ALA A 1 197 ? 19.542 1.777 -1.493 1.00 85.94 197 ALA A C 1
ATOM 1484 O O . ALA A 1 197 ? 20.636 1.644 -2.038 1.00 85.94 197 ALA A O 1
ATOM 1485 N N . ASN A 1 198 ? 18.556 2.492 -2.047 1.00 87.19 198 ASN A N 1
ATOM 1486 C CA . ASN A 1 198 ? 18.628 3.095 -3.379 1.00 87.19 198 ASN A CA 1
ATOM 1487 C C . ASN A 1 198 ? 18.599 4.640 -3.364 1.00 87.19 198 ASN A C 1
ATOM 1489 O O . ASN A 1 198 ? 18.609 5.262 -4.429 1.00 87.19 198 ASN A O 1
ATOM 1493 N N . VAL A 1 199 ? 18.606 5.276 -2.180 1.00 89.81 199 VAL A N 1
ATOM 1494 C CA . VAL A 1 199 ? 18.576 6.749 -2.023 1.00 89.81 199 VAL A CA 1
ATOM 1495 C C . VAL A 1 199 ? 19.704 7.435 -2.787 1.00 89.81 199 VAL A C 1
ATOM 1497 O O . VAL A 1 199 ? 19.465 8.432 -3.457 1.00 89.81 199 VAL A O 1
ATOM 1500 N N . LEU A 1 200 ? 20.927 6.899 -2.733 1.00 87.50 200 LEU A N 1
ATOM 1501 C CA . LEU A 1 200 ? 22.082 7.529 -3.385 1.00 87.50 200 LEU A CA 1
ATOM 1502 C C . LEU A 1 200 ? 21.980 7.516 -4.919 1.00 87.50 200 LEU A C 1
ATOM 1504 O O . LEU A 1 200 ? 22.425 8.462 -5.560 1.00 87.50 200 LEU A O 1
ATOM 1508 N N . ASN A 1 201 ? 21.345 6.493 -5.502 1.00 87.06 201 ASN A N 1
ATOM 1509 C CA . ASN A 1 201 ? 21.156 6.381 -6.953 1.00 87.06 201 ASN A CA 1
ATOM 1510 C C . ASN A 1 201 ? 19.947 7.192 -7.454 1.00 87.06 201 ASN A C 1
ATOM 1512 O O . ASN A 1 201 ? 19.911 7.589 -8.613 1.00 87.06 201 ASN A O 1
ATOM 1516 N N . THR A 1 202 ? 18.955 7.429 -6.588 1.00 86.19 202 THR A N 1
ATOM 1517 C CA . THR A 1 202 ? 17.709 8.165 -6.896 1.00 86.19 202 THR A CA 1
ATOM 1518 C C . THR A 1 202 ? 17.718 9.615 -6.388 1.00 86.19 202 THR A C 1
ATOM 1520 O O . THR A 1 202 ? 16.746 10.352 -6.564 1.00 86.19 202 THR A O 1
ATOM 1523 N N . GLY A 1 203 ? 18.818 10.050 -5.764 1.00 89.44 203 GLY A N 1
ATOM 1524 C CA . GLY A 1 203 ? 19.063 11.427 -5.341 1.00 89.44 203 GLY A CA 1
ATOM 1525 C C . GLY A 1 203 ? 17.932 12.020 -4.497 1.00 89.44 203 GLY A C 1
ATOM 1526 O O . GLY A 1 203 ? 17.489 11.438 -3.505 1.00 89.44 203 GLY A O 1
ATOM 1527 N N . TRP A 1 204 ? 17.450 13.198 -4.901 1.00 90.06 204 TRP A N 1
ATOM 1528 C CA . TRP A 1 204 ? 16.375 13.912 -4.206 1.00 90.06 204 TRP A CA 1
ATOM 1529 C C . TRP A 1 204 ? 15.064 13.115 -4.131 1.00 90.06 204 TRP A C 1
ATOM 1531 O O . TRP A 1 204 ? 14.414 13.140 -3.087 1.00 90.06 204 TRP A O 1
ATOM 1541 N N . GLN A 1 205 ? 14.696 12.363 -5.177 1.00 90.25 205 GLN A N 1
ATOM 1542 C CA . GLN A 1 205 ? 13.481 11.536 -5.174 1.00 90.25 205 GLN A CA 1
ATOM 1543 C C . GLN A 1 205 ? 13.559 10.458 -4.082 1.00 90.25 205 GLN A C 1
ATOM 1545 O O . GLN A 1 205 ? 12.609 10.275 -3.315 1.00 90.25 205 GLN A O 1
ATOM 1550 N N . GLY A 1 206 ? 14.710 9.788 -3.967 1.00 91.12 206 GLY A N 1
ATOM 1551 C CA . GLY A 1 206 ? 14.984 8.815 -2.910 1.00 91.12 206 GLY A CA 1
ATOM 1552 C C . GLY A 1 206 ? 14.985 9.443 -1.520 1.00 91.12 206 GLY A C 1
ATOM 1553 O O . GLY A 1 206 ? 14.347 8.923 -0.607 1.00 91.12 206 GLY A O 1
ATOM 1554 N N . PHE A 1 207 ? 15.647 10.591 -1.359 1.00 92.88 207 PHE A N 1
ATOM 1555 C CA . PHE A 1 207 ? 15.714 11.317 -0.087 1.00 92.88 207 PHE A CA 1
ATOM 1556 C C . PHE A 1 207 ? 14.324 11.724 0.431 1.00 92.88 207 PHE A C 1
ATOM 1558 O O . PHE A 1 207 ? 13.982 11.427 1.579 1.00 92.88 207 PHE A O 1
ATOM 1565 N N . PHE A 1 208 ? 13.483 12.327 -0.418 1.00 93.44 208 PHE A N 1
ATOM 1566 C CA . PHE A 1 208 ? 12.108 12.671 -0.041 1.00 93.44 208 PHE A CA 1
ATOM 1567 C C . PHE A 1 208 ? 11.235 11.426 0.171 1.00 93.44 208 PHE A C 1
ATOM 1569 O O . PHE A 1 208 ? 10.440 11.407 1.111 1.00 93.44 208 PHE A O 1
ATOM 1576 N N . SER A 1 209 ? 11.432 10.359 -0.614 1.00 94.00 209 SER A N 1
ATOM 1577 C CA . SER A 1 209 ? 10.765 9.065 -0.399 1.00 94.00 209 SER A CA 1
ATOM 1578 C C . SER A 1 209 ? 11.090 8.463 0.972 1.00 94.00 209 SER A C 1
ATOM 1580 O O . SER A 1 209 ? 10.189 7.994 1.667 1.00 94.00 209 SER A O 1
ATOM 1582 N N . LEU A 1 210 ? 12.358 8.517 1.396 1.00 95.38 210 LEU A N 1
ATOM 1583 C CA . LEU A 1 210 ? 12.802 8.009 2.695 1.00 95.38 210 LEU A CA 1
ATOM 1584 C C . LEU A 1 210 ? 12.192 8.826 3.842 1.00 95.38 210 LEU A C 1
ATOM 1586 O O . LEU A 1 210 ? 11.657 8.248 4.787 1.00 95.38 210 LEU A O 1
ATOM 1590 N N . ILE A 1 211 ? 12.222 10.161 3.747 1.00 95.88 211 ILE A N 1
ATOM 1591 C CA . ILE A 1 211 ? 11.624 11.046 4.759 1.00 95.88 211 ILE A CA 1
ATOM 1592 C C . ILE A 1 211 ? 10.113 10.824 4.859 1.00 95.88 211 ILE A C 1
ATOM 1594 O O . ILE A 1 211 ? 9.595 10.711 5.971 1.00 95.88 211 ILE A O 1
ATOM 1598 N N . ALA A 1 212 ? 9.403 10.726 3.733 1.00 94.62 212 ALA A N 1
ATOM 1599 C CA . ALA A 1 212 ? 7.961 10.496 3.725 1.00 94.62 212 ALA A CA 1
ATOM 1600 C C . ALA A 1 212 ? 7.604 9.127 4.329 1.00 94.62 212 ALA A C 1
ATOM 1602 O O . ALA A 1 212 ? 6.769 9.056 5.232 1.00 94.62 212 ALA A O 1
ATOM 1603 N N . GLY A 1 213 ? 8.290 8.058 3.912 1.00 95.81 213 GLY A N 1
ATOM 1604 C CA . GLY A 1 213 ? 8.074 6.703 4.423 1.00 95.81 213 GLY A CA 1
ATOM 1605 C C . GLY A 1 213 ? 8.352 6.576 5.925 1.00 95.81 213 GLY A C 1
ATOM 1606 O O . GLY A 1 213 ? 7.526 6.035 6.665 1.00 95.81 213 GLY A O 1
ATOM 1607 N N . LEU A 1 214 ? 9.453 7.162 6.413 1.00 97.38 214 LEU A N 1
ATOM 1608 C CA . LEU A 1 214 ? 9.773 7.203 7.845 1.00 97.38 214 LEU A CA 1
ATOM 1609 C C . LEU A 1 214 ? 8.810 8.089 8.648 1.00 97.38 214 LEU A C 1
ATOM 1611 O O . LEU A 1 214 ? 8.468 7.740 9.777 1.00 97.38 214 LEU A O 1
ATOM 1615 N N . SER A 1 215 ? 8.324 9.195 8.078 1.00 96.94 215 SER A N 1
ATOM 1616 C CA . SER A 1 215 ? 7.337 10.070 8.732 1.00 96.94 215 SER A CA 1
ATOM 1617 C C . SER A 1 215 ? 5.979 9.379 8.880 1.00 96.94 215 SER A C 1
ATOM 1619 O O . SER A 1 215 ? 5.376 9.420 9.953 1.00 96.94 215 SER A O 1
ATOM 1621 N N . ILE A 1 216 ? 5.529 8.678 7.833 1.00 96.69 216 ILE A N 1
ATOM 1622 C CA . ILE A 1 216 ? 4.327 7.833 7.848 1.00 96.69 216 ILE A CA 1
ATOM 1623 C C . ILE A 1 216 ? 4.498 6.698 8.868 1.00 96.69 216 ILE A C 1
ATOM 1625 O O . ILE A 1 216 ? 3.649 6.528 9.743 1.00 96.69 216 ILE A O 1
ATOM 1629 N N . SER A 1 217 ? 5.618 5.968 8.819 1.00 98.00 217 SER A N 1
ATOM 1630 C CA . SER A 1 217 ? 5.960 4.911 9.781 1.00 98.00 217 SER A CA 1
ATOM 1631 C C . SER A 1 217 ? 5.896 5.406 11.232 1.00 98.00 217 SER A C 1
ATOM 1633 O O . SER A 1 217 ? 5.156 4.848 12.049 1.00 98.00 217 SER A O 1
ATOM 1635 N N . GLY A 1 218 ? 6.606 6.497 11.535 1.00 97.81 218 GLY A N 1
ATOM 1636 C CA . GLY A 1 218 ? 6.658 7.103 12.863 1.00 97.81 218 GLY A CA 1
ATOM 1637 C C . GLY A 1 218 ? 5.293 7.586 13.349 1.00 97.81 218 GLY A C 1
ATOM 1638 O O . GLY A 1 218 ? 4.939 7.329 14.499 1.00 97.81 218 GLY A O 1
ATOM 1639 N N . PHE A 1 219 ? 4.491 8.215 12.482 1.00 97.69 219 PHE A N 1
ATOM 1640 C CA . PHE A 1 219 ? 3.133 8.654 12.815 1.00 97.69 219 PHE A CA 1
ATOM 1641 C C . PHE A 1 219 ? 2.199 7.479 13.138 1.00 97.69 219 PHE A C 1
ATOM 1643 O O . PHE A 1 219 ? 1.506 7.513 14.158 1.00 97.69 219 PHE A O 1
ATOM 1650 N N . LEU A 1 220 ? 2.202 6.420 12.320 1.00 97.88 220 LEU A N 1
ATOM 1651 C CA . LEU A 1 220 ? 1.349 5.242 12.523 1.00 97.88 220 LEU A CA 1
ATOM 1652 C C . LEU A 1 220 ? 1.727 4.474 13.798 1.00 97.88 220 LEU A C 1
ATOM 1654 O O . LEU A 1 220 ? 0.844 4.096 14.572 1.00 97.88 220 LEU A O 1
ATOM 1658 N N . ILE A 1 221 ? 3.027 4.313 14.072 1.00 98.25 221 ILE A N 1
ATOM 1659 C CA . ILE A 1 221 ? 3.522 3.719 15.323 1.00 98.25 221 ILE A CA 1
ATOM 1660 C C . ILE A 1 221 ? 3.162 4.614 16.519 1.00 98.25 221 ILE A C 1
ATOM 1662 O O . ILE A 1 221 ? 2.634 4.123 17.517 1.00 98.25 221 ILE A O 1
ATOM 1666 N N . TRP A 1 222 ? 3.374 5.931 16.430 1.00 98.19 222 TRP A N 1
ATOM 1667 C CA . TRP A 1 222 ? 3.039 6.880 17.498 1.00 98.19 222 TRP A CA 1
ATOM 1668 C C . TRP A 1 222 ? 1.541 6.887 17.826 1.00 98.19 222 TRP A C 1
ATOM 1670 O O . TRP A 1 222 ? 1.183 6.797 19.003 1.00 98.19 222 TRP A O 1
ATOM 1680 N N . ALA A 1 223 ? 0.665 6.922 16.818 1.00 96.94 223 ALA A N 1
ATOM 1681 C CA . ALA A 1 223 ? -0.781 6.816 17.004 1.00 96.94 223 ALA A CA 1
ATOM 1682 C C . ALA A 1 223 ? -1.157 5.447 17.601 1.00 96.94 223 ALA A C 1
ATOM 1684 O O . ALA A 1 223 ? -1.880 5.373 18.600 1.00 96.94 223 ALA A O 1
ATOM 1685 N N . GLY A 1 224 ? -0.586 4.368 17.058 1.00 96.25 224 GLY A N 1
ATOM 1686 C CA . GLY A 1 224 ? -0.744 2.999 17.548 1.00 96.25 224 GLY A CA 1
ATOM 1687 C C . GLY A 1 224 ? -0.291 2.788 18.999 1.00 96.25 224 GLY A C 1
ATOM 1688 O O . GLY A 1 224 ? -0.895 1.984 19.705 1.00 96.25 224 GLY A O 1
ATOM 1689 N N . ILE A 1 225 ? 0.679 3.560 19.499 1.00 97.25 225 ILE A N 1
ATOM 1690 C CA . ILE A 1 225 ? 1.097 3.559 20.911 1.00 97.25 225 ILE A CA 1
ATOM 1691 C C . ILE A 1 225 ? 0.212 4.495 21.749 1.00 97.25 225 ILE A C 1
ATOM 1693 O O . ILE A 1 225 ? -0.416 4.057 22.719 1.00 97.25 225 ILE A O 1
ATOM 1697 N N . LYS A 1 226 ? 0.159 5.788 21.409 1.00 97.06 226 LYS A N 1
ATOM 1698 C CA . LYS A 1 226 ? -0.345 6.858 22.290 1.00 97.06 226 LYS A CA 1
ATOM 1699 C C . LYS A 1 226 ? -1.861 7.041 22.262 1.00 97.06 226 LYS A C 1
ATOM 1701 O O . LYS A 1 226 ? -2.421 7.468 23.270 1.00 97.06 226 LYS A O 1
ATOM 1706 N N . TRP A 1 227 ? -2.545 6.752 21.154 1.00 96.38 227 TRP A N 1
ATOM 1707 C CA . TRP A 1 227 ? -3.969 7.086 21.031 1.00 96.38 227 TRP A CA 1
ATOM 1708 C C . TRP A 1 227 ? -4.871 6.109 21.800 1.00 96.38 227 TRP A C 1
ATOM 1710 O O . TRP A 1 227 ? -4.523 4.953 22.068 1.00 96.38 227 TRP A O 1
ATOM 1720 N N . ARG A 1 228 ? -6.078 6.571 22.149 1.00 94.25 228 ARG A N 1
ATOM 1721 C CA . ARG A 1 228 ? -7.160 5.704 22.646 1.00 94.25 228 ARG A CA 1
ATOM 1722 C C . ARG A 1 228 ? -7.643 4.798 21.507 1.00 94.25 228 ARG A C 1
ATOM 1724 O O . ARG A 1 228 ? -7.654 5.222 20.354 1.00 94.25 228 ARG A O 1
ATOM 1731 N N . ALA A 1 229 ? -8.075 3.576 21.830 1.00 90.81 229 ALA A N 1
ATOM 1732 C CA . ALA A 1 229 ? -8.438 2.562 20.830 1.00 90.81 229 ALA A CA 1
ATOM 1733 C C . ALA A 1 229 ? -9.489 3.043 19.810 1.00 90.81 229 ALA A C 1
ATOM 1735 O O . ALA A 1 229 ? -9.379 2.720 18.633 1.00 90.81 229 ALA A O 1
ATOM 1736 N N . HIS A 1 230 ? -10.445 3.878 20.232 1.00 90.44 230 HIS A N 1
ATOM 1737 C CA . HIS A 1 230 ? -11.430 4.485 19.334 1.00 90.44 230 HIS A CA 1
ATOM 1738 C C . HIS A 1 230 ? -10.792 5.408 18.279 1.00 90.44 230 HIS A C 1
ATOM 1740 O O . HIS A 1 230 ? -11.043 5.225 17.095 1.00 90.44 230 HIS A O 1
ATOM 1746 N N . TYR A 1 231 ? -9.907 6.335 18.663 1.00 93.06 231 TYR A N 1
ATOM 1747 C CA . TYR A 1 231 ? -9.229 7.216 17.700 1.00 93.06 231 TYR A CA 1
ATOM 1748 C C . TYR A 1 231 ? 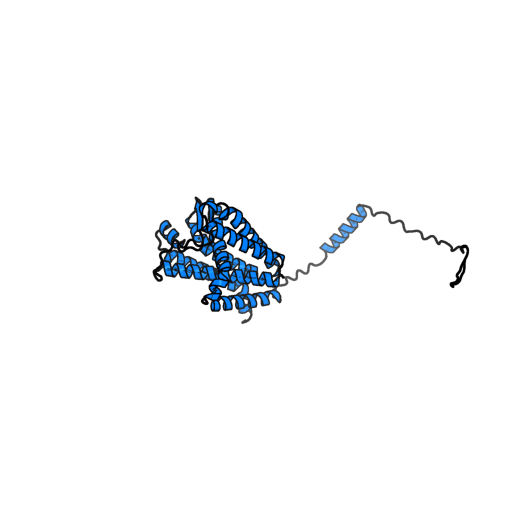-8.275 6.444 16.777 1.00 93.06 231 TYR A C 1
ATOM 1750 O O . TYR A 1 231 ? -8.201 6.735 15.588 1.00 93.06 231 TYR A O 1
ATOM 1758 N N . ALA A 1 232 ? -7.589 5.422 17.299 1.00 94.50 232 ALA A N 1
ATOM 1759 C CA . ALA A 1 232 ? -6.775 4.518 16.485 1.00 94.50 232 ALA A CA 1
ATOM 1760 C C . ALA A 1 232 ? -7.624 3.729 15.466 1.00 94.50 232 ALA A C 1
ATOM 1762 O O . ALA A 1 232 ? -7.200 3.515 14.335 1.00 94.50 232 ALA A O 1
ATOM 1763 N N . ASN A 1 233 ? -8.841 3.328 15.841 1.00 94.44 233 ASN A N 1
ATOM 1764 C CA . ASN A 1 233 ? -9.791 2.697 14.931 1.00 94.44 233 ASN A CA 1
ATOM 1765 C C . ASN A 1 233 ? -10.339 3.674 13.878 1.00 94.44 233 ASN A C 1
ATOM 1767 O O . ASN A 1 233 ? -10.399 3.305 12.711 1.00 94.44 233 ASN A O 1
ATOM 1771 N N . LEU A 1 234 ? -10.655 4.922 14.246 1.00 93.56 234 LEU A N 1
ATOM 1772 C CA . LEU A 1 234 ? -11.060 5.954 13.283 1.00 93.56 234 LEU A CA 1
ATOM 1773 C C . LEU A 1 234 ? -9.954 6.249 12.258 1.00 93.56 234 LEU A C 1
ATOM 1775 O O . LEU A 1 234 ? -10.250 6.331 11.070 1.00 93.56 234 LEU A O 1
ATOM 1779 N N . LEU A 1 235 ? -8.687 6.334 12.684 1.00 95.00 235 LEU A N 1
ATOM 1780 C CA . LEU A 1 235 ? -7.550 6.471 11.764 1.00 95.00 235 LEU A CA 1
ATOM 1781 C C . LEU A 1 235 ? -7.405 5.246 10.851 1.00 95.00 235 LEU A C 1
ATOM 1783 O O . LEU A 1 235 ? -7.187 5.406 9.655 1.00 95.00 235 LEU A O 1
ATOM 1787 N N . LEU A 1 236 ? -7.564 4.032 11.386 1.00 95.12 236 LEU A N 1
ATOM 1788 C CA . LEU A 1 236 ? -7.513 2.810 10.581 1.00 95.12 236 LEU A CA 1
ATOM 1789 C C . LEU A 1 236 ? -8.633 2.771 9.528 1.00 95.12 236 LEU A C 1
ATOM 1791 O O . LEU A 1 236 ? -8.358 2.461 8.374 1.00 95.12 236 LEU A O 1
ATOM 1795 N N . LEU A 1 237 ? -9.869 3.124 9.900 1.00 92.81 237 LEU A N 1
ATOM 1796 C CA . LEU A 1 237 ? -11.008 3.223 8.977 1.00 92.81 237 LEU A CA 1
ATOM 1797 C C . LEU A 1 237 ? -10.809 4.334 7.934 1.00 92.81 237 LEU A C 1
ATOM 1799 O O . LEU A 1 237 ? -11.163 4.148 6.773 1.00 92.81 237 LEU A O 1
ATOM 1803 N N . PHE A 1 238 ? -10.213 5.463 8.323 1.00 92.94 238 PHE A N 1
ATOM 1804 C CA . PHE A 1 238 ? -9.872 6.553 7.409 1.00 92.94 238 PHE A CA 1
ATOM 1805 C C . PHE A 1 238 ? -8.833 6.122 6.370 1.00 92.94 238 PHE A C 1
ATOM 1807 O O . PHE A 1 238 ? -9.080 6.277 5.177 1.00 92.94 238 PHE A O 1
ATOM 1814 N N . LEU A 1 239 ? -7.729 5.502 6.799 1.00 94.31 239 LEU A N 1
ATOM 1815 C CA . LEU A 1 239 ? -6.725 4.934 5.893 1.00 94.31 239 LEU A CA 1
ATOM 1816 C C . LEU A 1 239 ? -7.333 3.851 4.991 1.00 94.31 239 LEU A C 1
ATOM 1818 O O . LEU A 1 239 ? -7.073 3.847 3.796 1.00 94.31 239 LEU A O 1
ATOM 1822 N N . ALA A 1 240 ? -8.200 2.986 5.527 1.00 92.00 240 ALA A N 1
ATOM 1823 C CA . ALA A 1 240 ? -8.883 1.946 4.760 1.00 92.00 240 ALA A CA 1
ATOM 1824 C C . ALA A 1 240 ? -9.732 2.514 3.608 1.00 92.00 240 ALA A C 1
ATOM 1826 O O . ALA A 1 240 ? -9.581 2.097 2.458 1.00 92.00 240 ALA A O 1
ATOM 1827 N N . VAL A 1 241 ? -10.596 3.492 3.913 1.00 89.88 241 VAL A N 1
ATOM 1828 C CA . VAL A 1 241 ? -11.424 4.193 2.919 1.00 89.88 241 VAL A CA 1
ATOM 1829 C C . VAL A 1 241 ? -10.546 4.914 1.904 1.00 89.88 241 VAL A C 1
ATOM 1831 O O . VAL A 1 241 ? -10.758 4.771 0.704 1.00 89.88 241 VAL A O 1
ATOM 1834 N N . GLN A 1 242 ? -9.552 5.671 2.367 1.00 89.94 242 GLN A N 1
ATOM 1835 C CA . GLN A 1 242 ? -8.716 6.492 1.497 1.00 89.94 242 GLN A CA 1
ATOM 1836 C C . GLN A 1 242 ? -7.832 5.648 0.569 1.00 8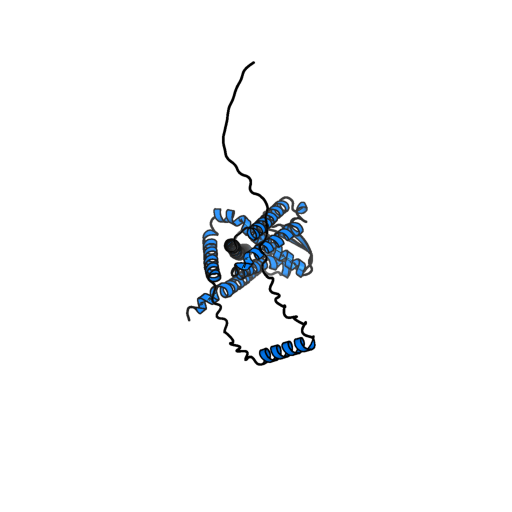9.94 242 GLN A C 1
ATOM 1838 O O . GLN A 1 242 ? -7.738 5.973 -0.608 1.00 89.94 242 GLN A O 1
ATOM 1843 N N . THR A 1 243 ? -7.261 4.527 1.025 1.00 90.12 243 THR A N 1
ATOM 1844 C CA . THR A 1 243 ? -6.514 3.611 0.142 1.00 90.12 243 THR A CA 1
ATOM 1845 C C . THR A 1 243 ? -7.426 2.940 -0.884 1.00 90.12 243 THR A C 1
ATOM 1847 O O . THR A 1 243 ? -7.053 2.856 -2.052 1.00 90.12 243 THR A O 1
ATOM 1850 N N . ALA A 1 244 ? -8.632 2.512 -0.492 1.00 86.69 244 ALA A N 1
ATOM 1851 C CA . ALA A 1 244 ? -9.596 1.932 -1.429 1.00 86.69 244 ALA A CA 1
ATOM 1852 C C . ALA A 1 244 ? -10.069 2.954 -2.483 1.00 86.69 244 ALA A C 1
ATOM 1854 O O . ALA A 1 244 ? -10.116 2.632 -3.669 1.00 86.69 244 ALA A O 1
ATOM 1855 N N . LEU A 1 245 ? -10.362 4.194 -2.073 1.00 83.94 245 LEU A N 1
ATOM 1856 C CA . LEU A 1 245 ? -10.741 5.272 -2.991 1.00 83.94 245 LEU A CA 1
ATOM 1857 C C . LEU A 1 245 ? -9.578 5.687 -3.899 1.00 83.94 245 LEU A C 1
ATOM 1859 O O . LEU A 1 245 ? -9.788 5.771 -5.102 1.00 83.94 245 LEU A O 1
ATOM 1863 N N . ASN A 1 246 ? -8.365 5.885 -3.366 1.00 85.75 246 ASN A N 1
ATOM 1864 C CA . ASN A 1 246 ? -7.178 6.225 -4.161 1.00 85.75 246 ASN A CA 1
ATOM 1865 C C . ASN A 1 246 ? -6.845 5.110 -5.163 1.00 85.75 246 ASN A C 1
ATOM 1867 O O . ASN A 1 246 ? -6.480 5.410 -6.289 1.00 85.75 246 ASN A O 1
ATOM 1871 N N . SER A 1 247 ? -6.985 3.832 -4.793 1.00 82.62 247 SER A N 1
ATOM 1872 C CA . SER A 1 247 ? -6.835 2.717 -5.738 1.00 82.62 247 SER A CA 1
ATOM 1873 C C . SER A 1 247 ? -7.843 2.843 -6.889 1.00 82.62 247 SER A C 1
ATOM 1875 O O . SER A 1 247 ? -7.439 2.930 -8.047 1.00 82.62 247 SER A O 1
ATOM 1877 N N . VAL A 1 248 ? -9.142 2.960 -6.587 1.00 79.31 248 VAL A N 1
ATOM 1878 C CA . VAL A 1 248 ? -10.191 3.062 -7.616 1.00 79.31 248 VAL A CA 1
ATOM 1879 C C . VAL A 1 248 ? -10.022 4.306 -8.500 1.00 79.31 248 VAL A C 1
ATOM 1881 O O . VAL A 1 248 ? -10.109 4.185 -9.721 1.00 79.31 248 VAL A O 1
ATOM 1884 N N . THR A 1 249 ? -9.745 5.487 -7.937 1.00 82.06 249 THR A N 1
ATOM 1885 C CA . THR A 1 249 ? -9.583 6.715 -8.736 1.00 82.06 249 THR A CA 1
ATOM 1886 C C . THR A 1 249 ? -8.302 6.714 -9.564 1.00 82.06 249 THR A C 1
ATOM 1888 O O . THR A 1 249 ? -8.349 7.149 -10.713 1.00 82.06 249 THR A O 1
ATOM 1891 N N . SER A 1 250 ? -7.191 6.161 -9.061 1.00 80.19 250 SER A N 1
ATOM 1892 C CA . SER A 1 250 ? -5.962 6.017 -9.853 1.00 80.19 250 SER A CA 1
ATOM 1893 C C . SER A 1 250 ? -6.137 5.063 -11.037 1.00 80.19 250 SER A C 1
ATOM 1895 O O . SER A 1 250 ? -5.657 5.381 -12.122 1.00 80.19 250 SER A O 1
ATOM 1897 N N . ILE A 1 251 ? -6.852 3.940 -10.881 1.00 79.88 251 ILE A N 1
ATOM 1898 C CA . ILE A 1 251 ? -7.102 3.022 -12.009 1.00 79.88 251 ILE A CA 1
ATOM 1899 C C . ILE A 1 251 ? -8.111 3.635 -13.000 1.00 79.88 251 ILE A C 1
ATOM 1901 O O . ILE A 1 251 ? -7.959 3.460 -14.206 1.00 79.88 251 ILE A O 1
ATOM 1905 N N . ILE A 1 252 ? -9.111 4.399 -12.536 1.00 79.19 252 ILE A N 1
ATOM 1906 C CA . ILE A 1 252 ? -10.029 5.136 -13.429 1.00 79.19 252 ILE A CA 1
ATOM 1907 C C . ILE A 1 252 ? -9.275 6.199 -14.239 1.00 79.19 252 ILE A C 1
ATOM 1909 O O . ILE A 1 252 ? -9.455 6.264 -15.453 1.00 79.19 252 ILE A O 1
ATOM 1913 N N . PHE A 1 253 ? -8.408 6.992 -13.602 1.00 81.06 253 PHE A N 1
ATOM 1914 C CA . PHE A 1 253 ? -7.567 7.969 -14.298 1.00 81.06 253 PHE A CA 1
ATOM 1915 C C . PHE A 1 253 ? -6.640 7.286 -15.312 1.00 81.06 253 PHE A C 1
ATOM 1917 O O . PHE A 1 253 ? -6.558 7.718 -16.461 1.00 81.06 253 PHE A O 1
ATOM 1924 N N . LEU A 1 254 ? -6.018 6.165 -14.929 1.00 80.25 254 LEU A N 1
ATOM 1925 C CA . LEU A 1 254 ? -5.208 5.364 -15.843 1.00 80.25 254 LEU A CA 1
ATOM 1926 C C . LEU A 1 254 ? -6.032 4.843 -17.029 1.00 80.25 254 LEU A C 1
ATOM 1928 O O . LEU A 1 254 ? -5.580 4.936 -18.161 1.00 80.25 254 LEU A O 1
ATOM 1932 N N . ALA A 1 255 ? -7.254 4.354 -16.809 1.00 79.19 255 ALA A N 1
ATOM 1933 C CA . ALA A 1 255 ? -8.137 3.921 -17.891 1.00 79.19 255 ALA A CA 1
ATOM 1934 C C . ALA A 1 255 ? -8.519 5.078 -18.834 1.00 79.19 255 ALA A C 1
ATOM 1936 O O . ALA A 1 255 ? -8.587 4.871 -20.040 1.00 79.19 255 ALA A O 1
ATOM 1937 N N . GLN A 1 256 ? -8.725 6.296 -18.319 1.00 81.38 256 GLN A N 1
ATOM 1938 C CA . GLN A 1 256 ? -8.977 7.485 -19.145 1.00 81.38 256 GLN A CA 1
ATOM 1939 C C . GLN A 1 256 ? -7.754 7.854 -19.999 1.00 81.38 256 GLN A C 1
ATOM 1941 O O . GLN A 1 256 ? -7.904 8.121 -21.192 1.00 81.38 256 GLN A O 1
ATOM 1946 N N . VAL A 1 257 ? -6.550 7.813 -19.418 1.00 79.75 257 VAL A N 1
ATOM 1947 C CA . VAL A 1 257 ? -5.276 8.013 -20.131 1.00 79.75 257 VAL A CA 1
ATOM 1948 C C . VAL A 1 257 ? -5.074 6.939 -21.207 1.00 79.75 257 VAL A C 1
ATOM 1950 O O . VAL A 1 257 ? -4.944 7.264 -22.383 1.00 79.75 257 VAL A O 1
ATOM 1953 N N . SER A 1 258 ? -5.154 5.654 -20.848 1.00 79.00 258 SER A N 1
ATOM 1954 C CA . SER A 1 258 ? -4.956 4.525 -21.771 1.00 79.00 258 SER A CA 1
ATOM 1955 C C . SER A 1 258 ? -6.050 4.364 -22.841 1.00 79.00 258 SER A C 1
ATOM 1957 O O . SER A 1 258 ? -5.917 3.513 -23.719 1.00 79.00 258 SER A O 1
ATOM 1959 N N . LEU A 1 259 ? -7.136 5.140 -22.771 1.00 79.00 259 LEU A N 1
ATOM 1960 C CA . LEU A 1 259 ? -8.177 5.237 -23.804 1.00 79.00 259 LEU A CA 1
ATOM 1961 C C . LEU A 1 259 ? -8.099 6.556 -24.599 1.00 79.00 259 LEU A C 1
ATOM 1963 O O . LEU A 1 259 ? -9.018 6.866 -25.356 1.00 79.00 259 LEU A O 1
ATOM 1967 N N . GLY A 1 260 ? -7.034 7.349 -24.426 1.00 76.50 260 GLY A N 1
ATOM 1968 C CA . GLY A 1 260 ? -6.823 8.612 -25.142 1.00 76.50 260 GLY A CA 1
ATOM 1969 C C . GLY A 1 260 ? -7.796 9.733 -24.758 1.00 76.50 260 GLY A C 1
ATOM 1970 O O . GLY A 1 260 ? -7.911 10.717 -25.485 1.00 76.50 260 GLY A O 1
ATOM 1971 N N . MET A 1 261 ? -8.507 9.610 -23.630 1.00 77.88 261 MET A N 1
ATOM 1972 C CA . MET A 1 261 ? -9.469 10.621 -23.164 1.00 77.88 261 MET A CA 1
ATOM 1973 C C . MET A 1 261 ? -8.790 11.834 -22.510 1.00 77.88 261 MET A C 1
ATOM 1975 O O . MET A 1 261 ? -9.448 12.845 -22.265 1.00 77.88 261 MET A O 1
ATOM 1979 N N . VAL A 1 262 ? -7.492 11.736 -22.207 1.00 73.31 262 VAL A N 1
ATOM 1980 C CA . VAL A 1 262 ? -6.682 12.795 -21.591 1.00 73.31 262 VAL A CA 1
ATOM 1981 C C . VAL A 1 262 ? -5.314 12.829 -22.287 1.00 73.31 262 VAL A C 1
ATOM 1983 O O . VAL A 1 262 ? -4.701 11.770 -22.415 1.00 73.31 262 VAL A O 1
ATOM 1986 N N . PRO A 1 263 ? -4.806 13.996 -22.732 1.00 60.62 263 PRO A N 1
ATOM 1987 C CA . PRO A 1 263 ? -3.544 14.092 -23.470 1.00 60.62 263 PRO A CA 1
ATOM 1988 C C . PRO A 1 263 ? -2.320 14.061 -22.533 1.00 60.62 263 PRO A C 1
ATOM 1990 O O . PRO A 1 263 ? -1.617 15.059 -22.380 1.00 60.62 263 PRO A O 1
ATOM 1993 N N . PHE A 1 264 ? -2.078 12.914 -21.896 1.00 62.47 264 PHE A N 1
ATOM 1994 C CA . PHE A 1 264 ? -0.875 12.641 -21.105 1.00 62.47 264 PHE A CA 1
ATOM 1995 C C . PHE A 1 264 ? -0.308 11.265 -21.455 1.00 62.47 264 PHE A C 1
ATOM 1997 O O . PHE A 1 264 ? -0.890 10.252 -21.078 1.00 62.47 264 PHE A O 1
ATOM 2004 N N . ASP A 1 265 ? 0.860 11.226 -22.090 1.00 59.56 265 ASP A N 1
ATOM 2005 C CA . ASP A 1 265 ? 1.659 10.003 -22.159 1.00 59.56 265 ASP A CA 1
ATOM 2006 C C . ASP A 1 265 ? 2.352 9.790 -20.805 1.00 59.56 265 ASP A C 1
ATOM 2008 O O . ASP A 1 265 ? 3.204 10.585 -20.404 1.00 59.56 265 ASP A O 1
ATOM 2012 N N . SER A 1 266 ? 1.983 8.730 -20.081 1.00 64.06 266 SER A N 1
ATOM 2013 C CA . SER A 1 266 ? 2.616 8.351 -18.812 1.00 64.06 266 SER A CA 1
ATOM 2014 C C . SER A 1 266 ? 3.187 6.935 -18.859 1.00 64.06 266 SER A C 1
ATOM 2016 O O . SER A 1 266 ? 2.601 6.004 -19.427 1.00 64.06 266 SER A O 1
ATOM 2018 N N . PHE A 1 267 ? 4.348 6.750 -18.226 1.00 71.94 267 PHE A N 1
ATOM 2019 C CA . PHE A 1 267 ? 4.861 5.410 -17.975 1.00 71.94 267 PHE A CA 1
ATOM 2020 C C . PHE A 1 267 ? 4.066 4.784 -16.822 1.00 71.94 267 PHE A C 1
ATOM 2022 O O . PHE A 1 267 ? 3.939 5.377 -15.751 1.00 71.94 267 PHE A O 1
ATOM 2029 N N . SER A 1 268 ? 3.489 3.603 -17.052 1.00 85.75 268 SER A N 1
ATOM 2030 C CA . SER A 1 268 ? 2.562 2.959 -16.117 1.00 85.75 268 SER A CA 1
ATOM 2031 C C . SER A 1 268 ? 2.645 1.433 -16.170 1.00 85.75 268 SER A C 1
ATOM 2033 O O . SER A 1 268 ? 3.174 0.852 -17.126 1.00 85.75 268 SER A O 1
ATOM 2035 N N . ASP A 1 269 ? 2.039 0.771 -15.183 1.00 89.12 269 ASP A N 1
ATOM 2036 C CA . ASP A 1 269 ? 1.851 -0.682 -15.196 1.00 89.12 269 ASP A CA 1
ATOM 2037 C C . ASP A 1 269 ? 1.065 -1.156 -16.418 1.00 89.12 269 ASP A C 1
ATOM 2039 O O . ASP A 1 269 ? 1.388 -2.193 -16.990 1.00 89.12 269 ASP A O 1
ATOM 2043 N N . ALA A 1 270 ? 0.045 -0.408 -16.850 1.00 89.25 270 ALA A N 1
ATOM 2044 C CA . ALA A 1 270 ? -0.761 -0.788 -18.007 1.00 89.25 270 ALA A CA 1
ATOM 2045 C C . ALA A 1 270 ? 0.048 -0.677 -19.310 1.00 89.25 270 ALA A C 1
ATOM 2047 O O . ALA A 1 270 ? 0.010 -1.596 -20.127 1.00 89.25 270 ALA A O 1
ATOM 2048 N N . SER A 1 271 ? 0.861 0.377 -19.451 1.00 88.81 271 SER A N 1
ATOM 2049 C CA . SER A 1 271 ? 1.825 0.536 -20.553 1.00 88.81 271 SER A CA 1
ATOM 2050 C C . SER A 1 271 ? 2.862 -0.600 -20.556 1.00 88.81 271 SER A C 1
ATOM 2052 O O . SER A 1 271 ? 3.247 -1.103 -21.610 1.00 88.81 271 SER A O 1
ATOM 2054 N N . SER A 1 272 ? 3.285 -1.047 -19.369 1.00 91.00 272 SER A N 1
ATOM 2055 C CA . SER A 1 272 ? 4.212 -2.174 -19.199 1.00 91.00 272 SER A CA 1
ATOM 2056 C C . SER A 1 272 ? 3.562 -3.518 -19.555 1.00 91.00 272 SER A C 1
ATOM 2058 O O . SER A 1 272 ? 4.177 -4.350 -20.220 1.00 91.00 272 SER A O 1
ATOM 2060 N N . MET A 1 273 ? 2.303 -3.737 -19.165 1.00 94.00 273 MET A N 1
ATOM 2061 C CA . MET A 1 273 ? 1.539 -4.932 -19.540 1.00 94.00 273 MET A CA 1
ATOM 2062 C C . MET A 1 273 ? 1.256 -4.987 -21.041 1.00 94.00 273 MET A C 1
ATOM 2064 O O . MET A 1 273 ? 1.315 -6.072 -21.617 1.00 94.00 273 MET A O 1
ATOM 2068 N N . GLU A 1 274 ? 1.006 -3.851 -21.693 1.00 92.75 274 GLU A N 1
ATOM 2069 C CA . GLU A 1 274 ? 0.865 -3.780 -2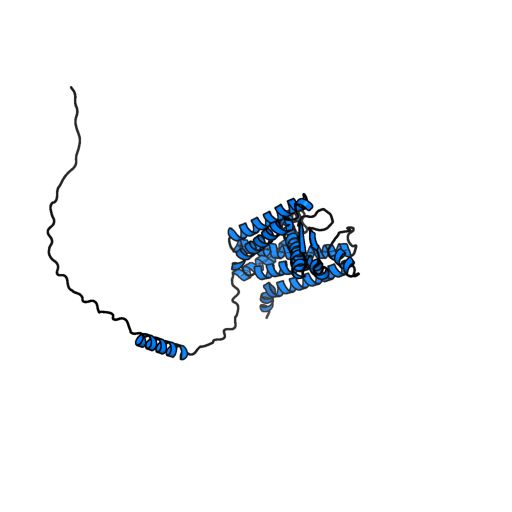3.151 1.00 92.75 274 GLU A CA 1
ATOM 2070 C C . GLU A 1 274 ? 2.142 -4.249 -23.858 1.00 92.75 274 GLU A C 1
ATOM 2072 O O . GLU A 1 274 ? 2.083 -5.173 -24.669 1.00 92.75 274 GLU A O 1
ATOM 2077 N N . GLN A 1 275 ? 3.309 -3.726 -23.465 1.00 92.25 275 GLN A N 1
ATOM 2078 C CA . GLN A 1 275 ? 4.605 -4.159 -24.008 1.00 92.25 275 GLN A CA 1
ATOM 2079 C C . GLN A 1 275 ? 4.889 -5.655 -23.779 1.00 92.25 275 GLN A C 1
ATOM 2081 O O . GLN A 1 275 ? 5.533 -6.292 -24.611 1.00 92.25 275 GLN A O 1
ATOM 2086 N N . MET A 1 276 ? 4.406 -6.233 -22.673 1.00 93.81 276 MET A N 1
ATOM 2087 C CA . MET A 1 276 ? 4.602 -7.654 -22.349 1.00 93.81 276 MET A CA 1
ATOM 2088 C C . MET A 1 276 ? 3.582 -8.609 -22.988 1.00 93.81 276 MET A C 1
ATOM 2090 O O . MET A 1 276 ? 3.856 -9.806 -23.060 1.00 93.81 276 MET A O 1
ATOM 2094 N N . THR A 1 277 ? 2.400 -8.131 -23.395 1.00 94.31 277 THR A N 1
ATOM 2095 C CA . THR A 1 277 ? 1.271 -9.006 -23.787 1.00 94.31 277 THR A CA 1
ATOM 2096 C C . THR A 1 277 ? 0.662 -8.700 -25.154 1.00 94.31 277 THR A C 1
ATOM 2098 O O . THR A 1 277 ? -0.097 -9.521 -25.665 1.00 94.31 277 THR A O 1
ATOM 2101 N N . GLY A 1 278 ? 0.960 -7.542 -25.749 1.00 92.00 278 GLY A N 1
ATOM 2102 C CA . GLY A 1 278 ? 0.346 -7.077 -26.997 1.00 92.00 278 GLY A CA 1
ATOM 2103 C C . GLY A 1 278 ? -1.131 -6.675 -26.874 1.00 92.00 278 GLY A C 1
ATOM 2104 O O . GLY A 1 278 ? -1.754 -6.357 -27.884 1.00 92.00 278 GLY A O 1
ATOM 2105 N N . LEU A 1 279 ? -1.706 -6.691 -25.665 1.00 92.25 279 LEU A N 1
ATOM 2106 C CA . LEU A 1 279 ? -3.059 -6.201 -25.394 1.00 92.25 279 LEU A CA 1
ATOM 2107 C C . LEU A 1 279 ? -2.997 -4.732 -24.940 1.00 92.25 279 LEU A C 1
ATOM 2109 O O . LEU A 1 279 ? -2.227 -4.452 -24.020 1.00 92.25 279 LEU A O 1
ATOM 2113 N N . PRO A 1 280 ? -3.806 -3.814 -25.509 1.00 90.50 280 PRO A N 1
ATOM 2114 C CA . PRO A 1 280 ? -3.734 -2.384 -25.197 1.00 90.50 280 PRO A CA 1
ATOM 2115 C C . PRO A 1 280 ? -3.829 -2.078 -23.700 1.00 90.50 280 PRO A C 1
ATOM 2117 O O . PRO A 1 280 ? -4.635 -2.690 -22.997 1.00 90.50 280 PRO A O 1
ATOM 2120 N N . ALA A 1 281 ? -3.095 -1.075 -23.218 1.00 88.00 281 ALA A N 1
ATOM 2121 C CA . ALA A 1 281 ? -3.067 -0.670 -21.811 1.00 88.00 281 ALA A CA 1
ATOM 2122 C C . ALA A 1 281 ? -4.480 -0.488 -21.215 1.00 88.00 281 ALA A C 1
ATOM 2124 O O . ALA A 1 281 ? -4.758 -0.940 -20.103 1.00 88.00 281 ALA A O 1
ATOM 2125 N N . GLY A 1 282 ? -5.419 0.075 -21.988 1.00 87.62 282 GLY A N 1
ATOM 2126 C CA . GLY A 1 282 ? -6.809 0.277 -21.565 1.00 87.62 282 GLY A CA 1
ATOM 2127 C C . GLY A 1 282 ? -7.558 -1.014 -21.203 1.00 87.62 282 GLY A C 1
ATOM 2128 O O . GLY A 1 282 ? -8.414 -0.982 -20.321 1.00 87.62 282 GLY A O 1
ATOM 2129 N N . PHE A 1 283 ? -7.213 -2.157 -21.810 1.00 90.00 283 PHE A N 1
ATOM 2130 C CA . PHE A 1 283 ? -7.772 -3.465 -21.446 1.00 90.00 283 PHE A CA 1
ATOM 2131 C C . PHE A 1 283 ? -7.377 -3.853 -20.015 1.00 90.00 283 PHE A C 1
ATOM 2133 O O . PHE A 1 283 ? -8.241 -4.195 -19.203 1.00 90.00 283 PHE A O 1
ATOM 2140 N N . TRP A 1 284 ? -6.088 -3.731 -19.686 1.00 91.25 284 TRP A N 1
ATOM 2141 C CA . TRP A 1 284 ? -5.555 -4.034 -18.357 1.00 91.25 284 TRP A CA 1
ATOM 2142 C C . TRP A 1 284 ? -6.129 -3.097 -17.292 1.00 91.25 284 TRP A C 1
ATOM 2144 O O . TRP A 1 284 ? -6.655 -3.570 -16.283 1.00 91.25 284 TRP A O 1
ATOM 2154 N N . SER A 1 285 ? -6.155 -1.789 -17.568 1.00 89.06 285 SER A N 1
ATOM 2155 C CA . SER A 1 285 ? -6.767 -0.787 -16.689 1.00 89.06 285 SER A CA 1
ATOM 2156 C C . SER A 1 285 ? -8.237 -1.108 -16.389 1.00 89.06 285 SER A C 1
ATOM 2158 O O . SER A 1 285 ? -8.635 -1.143 -15.224 1.00 89.06 285 SER A O 1
ATOM 2160 N N . VAL A 1 286 ? -9.050 -1.425 -17.407 1.00 88.06 286 VAL A N 1
ATOM 2161 C CA . VAL A 1 286 ? -10.468 -1.795 -17.220 1.00 88.06 286 VAL A CA 1
ATOM 2162 C C . VAL A 1 286 ? -10.622 -3.089 -16.413 1.00 88.06 286 VAL A C 1
ATOM 2164 O O . VAL A 1 286 ? -11.467 -3.139 -15.515 1.00 88.06 286 VAL A O 1
ATOM 2167 N N . MET A 1 287 ? -9.798 -4.116 -16.659 1.00 91.38 287 MET A N 1
ATOM 2168 C CA . MET A 1 287 ? -9.818 -5.340 -15.845 1.00 91.38 287 MET A CA 1
ATOM 2169 C C . MET A 1 287 ? -9.515 -5.056 -14.366 1.00 91.38 287 MET A C 1
ATOM 2171 O O . MET A 1 287 ? -10.198 -5.596 -13.491 1.00 91.38 287 MET A O 1
ATOM 2175 N N . TRP A 1 288 ? -8.550 -4.182 -14.069 1.00 92.44 288 TRP A N 1
ATOM 2176 C CA . TRP A 1 288 ? -8.212 -3.818 -12.691 1.00 92.44 288 TRP A CA 1
ATOM 2177 C C . TRP A 1 288 ? -9.288 -2.957 -12.014 1.00 92.44 288 TRP A C 1
ATOM 2179 O O . TRP A 1 288 ? -9.535 -3.165 -10.823 1.00 92.44 288 TRP A O 1
ATOM 2189 N N . VAL A 1 289 ? -9.988 -2.065 -12.739 1.00 88.62 289 VAL A N 1
ATOM 2190 C CA . VAL A 1 289 ? -11.177 -1.367 -12.198 1.00 88.62 289 VAL A CA 1
ATOM 2191 C C . VAL A 1 289 ? -12.232 -2.394 -11.795 1.00 88.62 289 VAL A C 1
ATOM 2193 O O . VAL A 1 289 ? -12.699 -2.378 -10.656 1.00 88.62 289 VAL A O 1
ATOM 2196 N N . LEU A 1 290 ? -12.593 -3.306 -12.704 1.00 89.56 290 LEU A N 1
ATOM 2197 C CA . LEU A 1 290 ? -13.648 -4.295 -12.468 1.00 89.56 290 LEU A CA 1
ATOM 2198 C C . LEU A 1 290 ? -13.313 -5.209 -11.282 1.00 89.56 290 LEU A C 1
ATOM 2200 O O . LEU A 1 290 ? -14.150 -5.382 -10.396 1.00 89.56 290 LEU A O 1
ATOM 2204 N N . ALA A 1 291 ? -12.085 -5.731 -11.213 1.00 91.38 291 ALA A N 1
ATOM 2205 C CA . ALA A 1 291 ? -11.625 -6.538 -10.083 1.00 91.38 291 ALA A CA 1
ATOM 2206 C C . ALA A 1 291 ? -11.699 -5.765 -8.752 1.00 91.38 291 ALA A C 1
ATOM 2208 O O . ALA A 1 291 ? -12.285 -6.254 -7.784 1.00 91.38 291 ALA A O 1
ATOM 2209 N N . SER A 1 292 ? -11.178 -4.534 -8.721 1.00 90.31 292 SER A N 1
ATOM 2210 C CA . SER A 1 292 ? -11.136 -3.699 -7.511 1.00 90.31 292 SER A CA 1
ATOM 2211 C C . SER A 1 292 ? -12.534 -3.314 -7.018 1.00 90.31 292 SER A C 1
ATOM 2213 O O . SER A 1 292 ? -12.811 -3.390 -5.820 1.00 90.31 292 SER A O 1
ATOM 2215 N N . VAL A 1 293 ? -13.448 -2.964 -7.930 1.00 87.75 293 VAL A N 1
ATOM 2216 C CA . VAL A 1 293 ? -14.845 -2.628 -7.607 1.00 87.75 293 VAL A CA 1
ATOM 2217 C C . VAL A 1 293 ? -15.615 -3.855 -7.106 1.00 87.75 293 VAL A C 1
ATOM 2219 O O . VAL A 1 293 ? -16.355 -3.742 -6.127 1.00 87.75 293 VAL A O 1
ATOM 2222 N N . LEU A 1 294 ? -15.415 -5.035 -7.706 1.00 91.00 294 LEU A N 1
ATOM 2223 C CA . LEU A 1 294 ? -16.032 -6.285 -7.240 1.00 91.00 294 LEU A CA 1
ATOM 2224 C C . LEU A 1 294 ? -15.525 -6.687 -5.845 1.00 91.00 294 LEU A C 1
ATOM 2226 O O . LEU A 1 294 ? -16.330 -7.021 -4.972 1.00 91.00 294 LEU A O 1
ATOM 2230 N N . MET A 1 295 ? -14.212 -6.600 -5.604 1.00 91.69 295 MET A N 1
ATOM 2231 C CA . MET A 1 295 ? -13.597 -6.858 -4.295 1.00 91.69 295 MET A CA 1
ATOM 2232 C C . MET A 1 295 ? -14.103 -5.895 -3.215 1.00 91.69 295 MET A C 1
ATOM 2234 O O . MET A 1 295 ? -14.465 -6.332 -2.117 1.00 91.69 295 MET A O 1
ATOM 2238 N N . LEU A 1 296 ? -14.177 -4.597 -3.527 1.00 89.50 296 LEU A N 1
ATOM 2239 C CA . LEU A 1 296 ? -14.693 -3.581 -2.613 1.00 89.50 296 LEU A CA 1
ATOM 2240 C C . LEU A 1 296 ? -16.180 -3.819 -2.319 1.00 89.50 296 LEU A C 1
ATOM 2242 O O . LEU A 1 296 ? -16.568 -3.878 -1.154 1.00 89.50 296 LEU A O 1
ATOM 2246 N N . GLY A 1 297 ? -17.002 -4.046 -3.347 1.00 88.31 297 GLY A N 1
ATOM 2247 C CA . GLY A 1 297 ? -18.429 -4.350 -3.198 1.00 88.31 297 GLY A CA 1
ATOM 2248 C C . GLY A 1 297 ? -18.688 -5.583 -2.326 1.00 88.31 297 GLY A C 1
ATOM 2249 O O . GLY A 1 297 ? -19.505 -5.526 -1.403 1.00 88.31 297 GLY A O 1
ATOM 2250 N N . ALA A 1 298 ? -17.939 -6.669 -2.544 1.00 90.44 298 ALA A N 1
ATOM 2251 C CA . ALA A 1 298 ? -17.998 -7.864 -1.703 1.00 90.44 298 ALA A CA 1
ATOM 2252 C C . ALA A 1 298 ? -17.586 -7.564 -0.249 1.00 90.44 298 ALA A C 1
ATOM 2254 O O . ALA A 1 298 ? -18.296 -7.937 0.687 1.00 90.44 298 ALA A O 1
ATOM 2255 N N . THR A 1 299 ? -16.485 -6.836 -0.048 1.00 90.75 299 THR A N 1
ATOM 2256 C CA . THR A 1 299 ? -15.981 -6.459 1.284 1.00 90.75 299 THR A CA 1
ATOM 2257 C C . THR A 1 299 ? -16.997 -5.622 2.063 1.00 90.75 299 THR A C 1
ATOM 2259 O O . THR A 1 299 ? -17.264 -5.910 3.232 1.00 90.75 299 THR A O 1
ATOM 2262 N N . LEU A 1 300 ? -17.618 -4.629 1.419 1.00 87.94 300 LEU A N 1
ATOM 2263 C CA . LEU A 1 300 ? -18.664 -3.796 2.016 1.00 87.94 300 LEU A CA 1
ATOM 2264 C C . LEU A 1 300 ? -19.919 -4.611 2.349 1.00 87.94 300 LEU A C 1
ATOM 2266 O O . LEU A 1 300 ? -20.485 -4.462 3.437 1.00 87.94 300 LEU A O 1
ATOM 2270 N N . TYR A 1 301 ? -20.331 -5.513 1.452 1.00 86.06 301 TYR A N 1
ATOM 2271 C CA . TYR A 1 301 ? -21.468 -6.402 1.676 1.00 86.06 301 TYR A CA 1
ATOM 2272 C C . TYR A 1 301 ? -21.248 -7.331 2.879 1.00 86.06 301 TYR A C 1
ATOM 2274 O O . TYR A 1 301 ? -22.119 -7.415 3.748 1.00 86.06 301 TYR A O 1
ATOM 2282 N N . PHE A 1 302 ? -20.087 -7.984 2.982 1.00 86.31 302 PHE A N 1
ATOM 2283 C CA . PHE A 1 302 ? -19.801 -8.900 4.090 1.00 86.31 302 PHE A CA 1
ATOM 2284 C C . PHE A 1 302 ? -19.521 -8.186 5.421 1.00 86.31 302 PHE A C 1
ATOM 2286 O O . PHE A 1 302 ? -19.962 -8.688 6.454 1.00 86.31 302 PHE A O 1
ATOM 2293 N N . THR A 1 303 ? -18.854 -7.025 5.408 1.00 85.44 303 THR A N 1
ATOM 2294 C CA . THR A 1 303 ? -18.467 -6.298 6.636 1.00 85.44 303 THR A CA 1
ATOM 2295 C C . THR A 1 303 ? -19.619 -5.468 7.216 1.00 85.44 303 THR A C 1
ATOM 2297 O O . THR A 1 303 ? -19.830 -5.475 8.427 1.00 85.44 303 THR A O 1
ATOM 2300 N N . TYR A 1 304 ? -20.399 -4.779 6.373 1.00 79.56 304 TYR A N 1
ATOM 2301 C CA . TYR A 1 304 ? -21.448 -3.852 6.828 1.00 79.56 304 TYR A CA 1
ATOM 2302 C C . TYR A 1 304 ? -22.846 -4.158 6.258 1.00 79.56 304 TYR A C 1
ATOM 2304 O O . TYR A 1 304 ? -23.839 -4.020 6.975 1.00 79.56 304 TYR A O 1
ATOM 2312 N N . GLY A 1 305 ? -22.955 -4.615 5.006 1.00 67.38 305 GLY A N 1
ATOM 2313 C CA . GLY A 1 305 ? -24.245 -4.830 4.328 1.00 67.38 305 GLY A CA 1
ATOM 2314 C C . GLY A 1 305 ? -25.096 -5.974 4.899 1.00 67.38 305 GLY A C 1
ATOM 2315 O O . GLY A 1 305 ? -26.310 -5.827 5.066 1.00 67.38 305 GLY A O 1
ATOM 2316 N N . ARG A 1 306 ? -24.472 -7.101 5.267 1.00 63.72 306 ARG A N 1
ATOM 2317 C CA . ARG A 1 306 ? -25.134 -8.339 5.738 1.00 63.72 306 ARG A CA 1
ATOM 2318 C C . ARG A 1 306 ? -26.073 -8.127 6.935 1.00 63.72 306 ARG A C 1
ATOM 2320 O O . ARG A 1 306 ? -27.075 -8.831 7.052 1.00 63.72 306 ARG A O 1
ATOM 2327 N N . ASN A 1 307 ? -25.781 -7.141 7.786 1.00 56.00 307 ASN A N 1
ATOM 2328 C CA . ASN A 1 307 ? -26.584 -6.796 8.965 1.00 56.00 307 ASN A CA 1
ATOM 2329 C C . ASN A 1 307 ? -27.725 -5.803 8.674 1.00 56.00 307 ASN A C 1
ATOM 2331 O O . ASN A 1 307 ? -28.657 -5.710 9.469 1.00 56.00 307 ASN A O 1
ATOM 2335 N N . LEU A 1 308 ? -27.682 -5.091 7.542 1.00 53.19 308 LEU A N 1
ATOM 2336 C CA . LEU A 1 308 ? -28.776 -4.233 7.075 1.00 53.19 308 LEU A CA 1
ATOM 2337 C C . LEU A 1 308 ? -29.847 -5.071 6.363 1.00 53.19 308 LEU A C 1
ATOM 2339 O O . LEU A 1 308 ? -31.022 -4.997 6.714 1.00 53.19 308 LEU A O 1
ATOM 2343 N N . VAL A 1 309 ? -29.434 -5.945 5.436 1.00 50.56 309 VAL A N 1
ATOM 2344 C CA . VAL A 1 309 ? -30.347 -6.804 4.650 1.00 50.56 309 VAL A CA 1
ATOM 2345 C C . VAL A 1 309 ? -31.134 -7.777 5.538 1.00 50.56 309 VAL A C 1
ATOM 2347 O O . VAL A 1 309 ? -32.320 -8.004 5.316 1.00 50.56 309 VAL A O 1
ATOM 2350 N N . LYS A 1 310 ? -30.517 -8.305 6.606 1.00 48.19 310 LYS A N 1
ATOM 2351 C CA . LYS A 1 310 ? -31.202 -9.154 7.602 1.00 48.19 310 LYS A CA 1
ATOM 2352 C C . LYS A 1 310 ? -32.252 -8.428 8.459 1.00 48.19 310 LYS A C 1
ATOM 2354 O O . LYS A 1 310 ? -32.847 -9.071 9.316 1.00 48.19 310 LYS A O 1
ATOM 2359 N N . LYS A 1 311 ? -32.459 -7.121 8.267 1.00 47.22 311 LYS A N 1
ATOM 2360 C CA . LYS A 1 311 ? -33.403 -6.300 9.040 1.00 47.22 311 LYS A CA 1
ATOM 2361 C C . LYS A 1 311 ? -34.625 -5.830 8.231 1.00 47.22 311 LYS A C 1
ATOM 2363 O O . LYS A 1 311 ? -35.423 -5.062 8.760 1.00 47.22 311 LYS A O 1
ATOM 2368 N N . SER A 1 312 ? -34.765 -6.270 6.975 1.00 44.88 312 SER A N 1
ATOM 2369 C CA . SER A 1 312 ? -35.947 -6.039 6.123 1.00 44.88 312 SER A CA 1
ATOM 2370 C C . SER A 1 312 ? -36.669 -7.345 5.739 1.00 44.88 312 SER A C 1
ATOM 2372 O O . SER A 1 312 ? -37.280 -7.433 4.673 1.00 44.88 312 SER A O 1
ATOM 2374 N N . LYS A 1 313 ? -36.541 -8.368 6.589 1.00 39.09 313 LYS A N 1
ATOM 2375 C CA . LYS A 1 313 ? -37.292 -9.628 6.610 1.00 39.09 313 LYS A CA 1
ATOM 2376 C C . LYS A 1 313 ? -37.612 -9.964 8.064 1.00 39.09 313 LYS A C 1
ATOM 2378 O O . LYS A 1 313 ? -38.635 -10.641 8.267 1.00 39.09 313 LYS A O 1
#

Foldseek 3Di:
DDDDDDDDDDDDDDDDDDDDDDDDDDDDDDPDDDDDDPVNVVVVVVVVVVVVVPDDPPPPVPPPPPPQDPLLVVLLVLLVVLLVVCVVCVPPVVVCVVCVLLLLVLLLQLLVQLQVQLVVQVKDWQAKFQPDPPQFDRMDTRIDDGDLLRSLLRRLLRLLVVLLVLLQCLSPLVCLLVVLLVSLVVLLVNLCPHLVSCCVVVPPRSVVRSVSSNVSSVVSNCCSPPPDSVVSSSVSSNSSSSSLVSSLVVLVVQLCVQVVVDPDDHDGSLVVVCVVPVDGSNVSSVVSNVSSVVSNVVSCCVSPVVVVVVVVD